Protein AF-A0A0L7M2I6-F1 (afdb_monomer)

Mean predicted aligned error: 17.14 Å

pLDDT: mean 70.73, std 23.36, range [27.0, 95.25]

Foldseek 3Di:
DDDDDDDDDDDDDDDDDDDDDDDDDDDDDDDDDDDDPDPPPPPPPDPDPPPPPPDPPVCVDDDDDLVRLLPDDPVVLLVVLVVCLPPPCLVVDDPVSVVSSLVSVLVCLLVDDLVSLLSNLSSCVVSVDDDPVSVVSNLVNCVVCLLRHDLVSLVSVVVSQVPDPDHPVVSNVSNVVSNVVNVVVVVPPDPPD

Structure (mmCIF, N/CA/C/O backbone):
data_AF-A0A0L7M2I6-F1
#
_entry.id   AF-A0A0L7M2I6-F1
#
loop_
_atom_site.group_PDB
_atom_site.id
_atom_site.type_symbol
_atom_site.label_atom_id
_atom_site.label_alt_id
_atom_site.label_comp_id
_atom_site.label_asym_id
_atom_site.label_entity_id
_atom_site.label_seq_id
_atom_site.pdbx_PDB_ins_code
_atom_site.Cartn_x
_atom_site.Cartn_y
_atom_site.Cartn_z
_atom_site.occupancy
_atom_site.B_iso_or_equiv
_atom_site.auth_seq_id
_atom_site.auth_comp_id
_atom_site.auth_asym_id
_atom_site.auth_atom_id
_atom_site.pdbx_PDB_model_num
ATOM 1 N N . MET A 1 1 ? 54.944 -18.720 -1.055 1.00 37.19 1 MET A N 1
ATOM 2 C CA . MET A 1 1 ? 53.663 -18.730 -0.315 1.00 37.19 1 MET A CA 1
ATOM 3 C C . MET A 1 1 ? 53.213 -17.277 -0.153 1.00 37.19 1 MET A C 1
ATOM 5 O O . MET A 1 1 ? 53.976 -16.492 0.382 1.00 37.19 1 MET A O 1
ATOM 9 N N . PHE A 1 2 ? 52.052 -16.937 -0.726 1.00 36.28 2 PHE A N 1
ATOM 10 C CA . PHE A 1 2 ? 51.283 -15.677 -0.657 1.00 36.28 2 PHE A CA 1
ATOM 11 C C . PHE A 1 2 ? 51.970 -14.315 -0.901 1.00 36.28 2 PHE A C 1
ATOM 13 O O . PHE A 1 2 ? 52.546 -13.715 -0.001 1.00 36.28 2 PHE A O 1
ATOM 20 N N . GLN A 1 3 ? 51.691 -13.722 -2.070 1.00 34.22 3 GLN A N 1
ATOM 21 C CA . GLN A 1 3 ? 51.505 -12.271 -2.188 1.00 34.22 3 GLN A CA 1
ATOM 22 C C . GLN A 1 3 ? 50.133 -11.959 -2.799 1.00 34.22 3 GLN A C 1
ATOM 24 O O . GLN A 1 3 ? 49.773 -12.442 -3.871 1.00 34.22 3 GLN A O 1
ATOM 29 N N . LYS A 1 4 ? 49.368 -11.154 -2.055 1.00 41.78 4 LYS A N 1
ATOM 30 C CA . LYS A 1 4 ? 48.093 -10.537 -2.428 1.00 41.78 4 LYS A CA 1
ATOM 31 C C . LYS A 1 4 ? 48.297 -9.590 -3.616 1.00 41.78 4 LYS A C 1
ATOM 33 O O . LYS A 1 4 ? 49.174 -8.733 -3.558 1.00 41.78 4 LYS A O 1
ATOM 38 N N . LYS A 1 5 ? 47.422 -9.649 -4.623 1.00 33.88 5 LYS A N 1
ATOM 39 C CA . LYS A 1 5 ? 47.155 -8.507 -5.509 1.00 33.88 5 LYS A CA 1
ATOM 40 C C . LYS A 1 5 ? 45.685 -8.131 -5.399 1.00 33.88 5 LYS A C 1
ATOM 42 O O . LYS A 1 5 ? 44.804 -8.945 -5.646 1.00 33.88 5 LYS A O 1
ATOM 47 N N . ALA A 1 6 ? 45.466 -6.898 -4.957 1.00 33.81 6 ALA A N 1
ATOM 48 C CA . ALA A 1 6 ? 44.171 -6.252 -4.905 1.00 33.81 6 ALA A CA 1
ATOM 49 C C . ALA A 1 6 ? 43.690 -5.956 -6.331 1.00 33.81 6 ALA A C 1
ATOM 51 O O . ALA A 1 6 ? 44.411 -5.351 -7.124 1.00 33.81 6 ALA A O 1
ATOM 52 N N . SER A 1 7 ? 42.469 -6.376 -6.642 1.00 31.98 7 SER A N 1
ATOM 53 C CA . SER A 1 7 ? 41.745 -5.957 -7.838 1.00 31.98 7 SER A CA 1
ATOM 54 C C . SER A 1 7 ? 41.068 -4.621 -7.543 1.00 31.98 7 SER A C 1
ATOM 56 O O 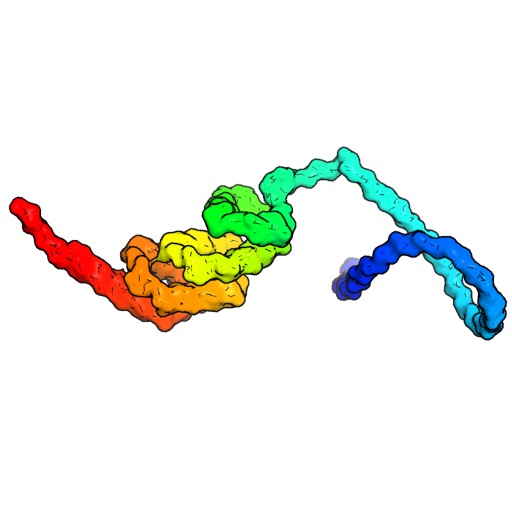. SER A 1 7 ? 40.126 -4.565 -6.758 1.00 31.98 7 SER A O 1
ATOM 58 N N . SER A 1 8 ? 41.554 -3.546 -8.161 1.00 31.16 8 SER A N 1
ATOM 59 C CA . SER A 1 8 ? 40.805 -2.294 -8.270 1.00 31.16 8 SER A CA 1
ATOM 60 C C . SER A 1 8 ? 39.987 -2.360 -9.556 1.00 31.16 8 SER A C 1
ATOM 62 O O . SER A 1 8 ? 40.548 -2.374 -10.650 1.00 31.16 8 SER A O 1
ATOM 64 N N . VAL A 1 9 ? 38.666 -2.471 -9.424 1.00 32.47 9 VAL A N 1
ATOM 65 C CA . VAL A 1 9 ? 37.724 -2.366 -10.542 1.00 32.47 9 VAL A CA 1
ATOM 66 C C . VAL A 1 9 ? 37.143 -0.957 -10.495 1.00 32.47 9 VAL A C 1
ATOM 68 O O . VAL A 1 9 ? 36.239 -0.676 -9.713 1.00 32.47 9 VAL A O 1
ATOM 71 N N . CYS A 1 10 ? 37.683 -0.060 -11.318 1.00 27.00 10 CYS A N 1
ATOM 72 C CA . CYS A 1 10 ? 37.083 1.246 -11.575 1.00 27.00 10 CYS A CA 1
ATOM 73 C C . CYS A 1 10 ? 36.078 1.108 -12.725 1.00 27.00 10 CYS A C 1
ATOM 75 O O . CYS A 1 10 ? 36.467 0.891 -13.871 1.00 27.00 10 CYS A O 1
ATOM 77 N N . PHE A 1 11 ? 34.787 1.249 -12.422 1.00 29.98 11 PHE A N 1
ATOM 78 C CA . PHE A 1 11 ? 33.741 1.449 -13.424 1.00 29.98 11 PHE A CA 1
ATOM 79 C C . PHE A 1 11 ? 33.793 2.904 -13.906 1.00 29.98 11 PHE A C 1
ATOM 81 O O . PHE A 1 11 ? 33.400 3.810 -13.174 1.00 29.98 11 PHE A O 1
ATOM 88 N N . PHE A 1 12 ? 34.267 3.137 -15.131 1.00 32.66 12 PHE A N 1
ATOM 89 C CA . PHE A 1 12 ? 34.021 4.400 -15.827 1.00 32.66 12 PHE A CA 1
ATOM 90 C C . PHE A 1 12 ? 32.707 4.281 -16.601 1.00 32.66 12 PHE A C 1
ATOM 92 O O . PHE A 1 12 ? 32.578 3.457 -17.506 1.00 32.66 12 PHE A O 1
ATOM 99 N N . GLY A 1 13 ? 31.721 5.086 -16.204 1.00 36.59 13 GLY A N 1
ATOM 100 C CA . GLY A 1 13 ? 30.449 5.216 -16.902 1.00 36.59 13 GLY A CA 1
ATOM 101 C C . GLY A 1 13 ? 30.649 5.890 -18.255 1.00 36.59 13 GLY A C 1
ATOM 102 O O . GLY A 1 13 ? 31.092 7.034 -18.322 1.00 36.59 13 GLY A O 1
ATOM 103 N N . ALA A 1 14 ? 30.307 5.182 -19.328 1.00 35.38 14 ALA A N 1
ATOM 104 C CA . ALA A 1 14 ? 30.180 5.765 -20.653 1.00 35.38 14 ALA A CA 1
ATOM 105 C C . ALA A 1 14 ? 28.713 6.155 -20.880 1.00 35.38 14 ALA A C 1
ATOM 107 O O . ALA A 1 14 ? 27.835 5.298 -20.984 1.00 35.38 14 ALA A O 1
ATOM 108 N N . LEU A 1 15 ? 28.460 7.464 -20.937 1.00 30.73 15 LEU A N 1
ATOM 109 C CA . LEU A 1 15 ? 27.254 8.037 -21.528 1.00 30.73 15 LEU A CA 1
ATOM 110 C C . LEU A 1 15 ? 27.241 7.677 -23.018 1.00 30.73 15 LEU A C 1
ATOM 112 O O . LEU A 1 15 ? 28.058 8.184 -23.784 1.00 30.73 15 LEU A O 1
ATOM 116 N N . ILE A 1 16 ? 26.317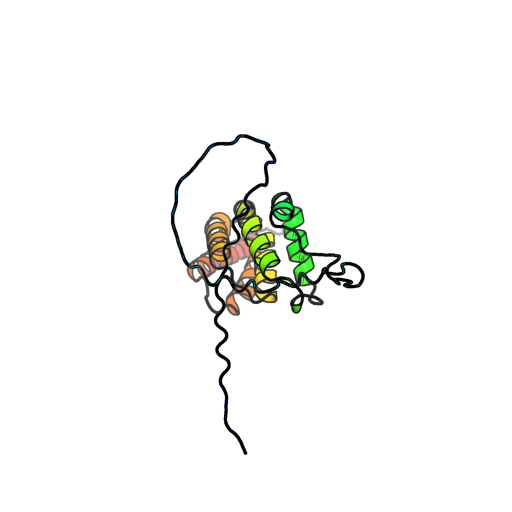 6.814 -23.434 1.00 36.69 16 ILE A N 1
ATOM 117 C CA . ILE A 1 16 ? 26.047 6.581 -24.854 1.00 36.69 16 ILE A CA 1
ATOM 118 C C . ILE A 1 16 ? 25.060 7.661 -25.305 1.00 36.69 16 ILE A C 1
ATOM 120 O O . ILE A 1 16 ? 23.868 7.595 -25.010 1.00 36.69 16 ILE A O 1
ATOM 124 N N . GLN A 1 17 ? 25.571 8.684 -25.991 1.00 29.23 17 GLN A N 1
ATOM 125 C CA . GLN A 1 17 ? 24.748 9.578 -26.799 1.00 29.23 17 GLN A CA 1
ATOM 126 C C . GLN A 1 17 ? 24.381 8.842 -28.092 1.00 29.23 17 GLN A C 1
ATOM 128 O O . GLN A 1 17 ? 25.258 8.440 -28.852 1.00 29.23 17 GLN A O 1
ATOM 133 N N . TYR A 1 18 ? 23.085 8.651 -28.333 1.00 31.47 18 TYR A N 1
ATOM 134 C CA . TYR A 1 18 ? 22.582 8.191 -29.623 1.00 31.47 18 TYR A CA 1
ATOM 135 C C . TYR A 1 18 ? 22.624 9.360 -30.610 1.00 31.47 18 TYR A C 1
ATOM 137 O O . TYR A 1 18 ? 21.852 10.309 -30.475 1.00 31.47 18 TYR A O 1
ATOM 145 N N . SER A 1 19 ? 23.507 9.297 -31.605 1.00 32.59 19 SER A N 1
ATOM 146 C CA . SER A 1 19 ? 23.412 10.126 -32.805 1.00 32.59 19 SER A CA 1
ATOM 147 C C . SER A 1 19 ? 22.689 9.341 -33.900 1.00 32.59 19 SER A C 1
ATOM 149 O O . SER A 1 19 ? 23.144 8.296 -34.363 1.00 32.59 19 SER A O 1
ATOM 151 N N . SER A 1 20 ? 21.518 9.843 -34.290 1.00 33.50 20 SER A N 1
ATOM 152 C CA . SER A 1 20 ? 20.730 9.345 -35.415 1.00 33.50 20 SER A CA 1
ATOM 153 C C . SER A 1 20 ? 21.513 9.506 -36.720 1.00 33.50 20 SER A C 1
ATOM 155 O O . SER A 1 20 ? 21.906 10.615 -37.081 1.00 33.50 20 SER A O 1
ATOM 157 N N . ILE A 1 21 ? 21.729 8.404 -37.437 1.00 33.16 21 ILE A N 1
ATOM 158 C CA . ILE A 1 21 ? 22.340 8.405 -38.768 1.00 33.16 21 ILE A CA 1
ATOM 159 C C . ILE A 1 21 ? 21.271 8.854 -39.768 1.00 33.16 21 ILE A C 1
ATOM 161 O O . ILE A 1 21 ? 20.414 8.064 -40.155 1.00 33.16 21 ILE A O 1
ATOM 165 N N . ASN A 1 22 ? 21.325 10.117 -40.189 1.00 33.91 22 ASN A N 1
ATOM 166 C CA . ASN A 1 22 ? 20.667 10.563 -41.413 1.00 33.91 22 ASN A CA 1
ATOM 167 C C . ASN A 1 22 ? 21.699 10.564 -42.543 1.00 33.91 22 ASN A C 1
ATOM 169 O O . ASN A 1 22 ? 22.640 11.354 -42.544 1.00 33.91 22 ASN A O 1
ATOM 173 N N . ASN A 1 23 ? 21.495 9.671 -43.511 1.00 39.03 23 ASN A N 1
ATOM 174 C CA . ASN A 1 23 ? 22.170 9.695 -44.802 1.00 39.03 23 ASN A CA 1
ATOM 175 C C . ASN A 1 23 ? 21.737 10.943 -45.588 1.00 39.03 23 ASN A C 1
ATOM 177 O O . ASN A 1 23 ? 20.564 11.068 -45.952 1.00 39.03 23 ASN A O 1
ATOM 181 N N . HIS A 1 24 ? 22.684 11.818 -45.928 1.00 34.12 24 HIS A N 1
ATOM 182 C CA . HIS A 1 24 ? 22.574 12.655 -47.121 1.00 34.12 24 HIS A CA 1
ATOM 183 C 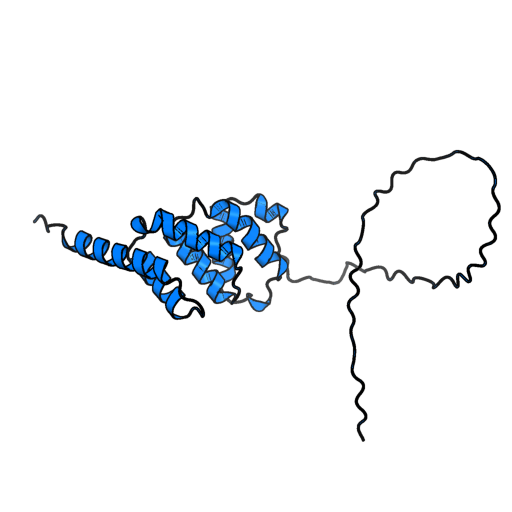C . HIS A 1 24 ? 23.949 12.916 -47.741 1.00 34.12 24 HIS A C 1
ATOM 185 O O . HIS A 1 24 ? 24.909 13.262 -47.058 1.00 34.12 24 HIS A O 1
ATOM 191 N N . ASN A 1 25 ? 24.015 12.675 -49.047 1.00 36.25 25 ASN A N 1
ATOM 192 C CA . ASN A 1 25 ? 25.200 12.730 -49.891 1.00 36.25 25 ASN A CA 1
ATOM 193 C C . ASN A 1 25 ? 25.637 14.168 -50.219 1.00 36.25 25 ASN A C 1
ATOM 195 O O . ASN A 1 25 ? 24.797 15.047 -50.374 1.00 36.25 25 ASN A O 1
ATOM 199 N N . ASN A 1 26 ? 26.942 14.288 -50.499 1.00 33.84 26 ASN A N 1
ATOM 200 C CA . ASN A 1 26 ? 27.632 15.262 -51.360 1.00 33.84 26 ASN A CA 1
ATOM 201 C C . ASN A 1 26 ? 27.584 16.761 -51.009 1.00 33.84 26 ASN A C 1
ATOM 203 O O . ASN A 1 26 ? 26.546 17.395 -51.111 1.00 33.84 26 ASN A O 1
ATOM 207 N N . TYR A 1 27 ? 28.764 17.359 -50.786 1.00 32.59 27 TYR A N 1
ATOM 208 C CA . TYR A 1 27 ? 29.447 18.222 -51.771 1.00 32.59 27 TYR A CA 1
ATOM 209 C C . TYR A 1 27 ? 30.880 18.568 -51.308 1.00 32.59 27 TYR A C 1
ATOM 211 O O . TYR A 1 27 ? 31.135 18.788 -50.127 1.00 32.59 27 TYR A O 1
ATOM 219 N N . ASN A 1 28 ? 31.809 18.605 -52.269 1.00 35.53 28 ASN A N 1
ATOM 220 C CA . ASN A 1 28 ? 33.205 19.040 -52.138 1.00 35.53 28 ASN A CA 1
ATOM 221 C C . ASN A 1 28 ? 33.331 20.503 -51.677 1.00 35.53 28 ASN A C 1
ATOM 223 O O . ASN A 1 28 ? 32.645 21.358 -52.232 1.00 35.53 28 ASN A O 1
ATOM 227 N N . ASN A 1 29 ? 34.313 20.811 -50.816 1.00 31.09 29 ASN A N 1
ATOM 228 C CA . ASN A 1 29 ? 35.350 21.803 -51.148 1.00 31.09 29 ASN A CA 1
ATOM 229 C C . ASN A 1 29 ? 36.481 21.907 -50.103 1.00 31.09 29 ASN A C 1
ATOM 231 O O . ASN A 1 29 ? 36.254 22.218 -48.941 1.00 31.09 29 ASN A O 1
ATOM 235 N N . ASN A 1 30 ? 37.695 21.684 -50.613 1.00 34.44 30 ASN A N 1
ATOM 236 C CA . ASN A 1 30 ? 38.981 22.343 -50.368 1.00 34.44 30 ASN A CA 1
ATOM 237 C C . ASN A 1 30 ? 39.462 22.743 -48.959 1.00 34.44 30 ASN A C 1
ATOM 239 O O . ASN A 1 30 ? 38.930 23.633 -48.309 1.00 34.44 30 ASN A O 1
ATOM 243 N N . ASN A 1 31 ? 40.655 22.200 -48.679 1.00 36.16 31 ASN A N 1
ATOM 244 C CA . ASN A 1 31 ? 41.825 22.800 -48.032 1.00 36.16 31 ASN A CA 1
ATOM 245 C C . ASN A 1 31 ? 41.646 23.454 -46.658 1.00 36.16 31 ASN A C 1
ATOM 247 O O . ASN A 1 31 ? 41.212 24.593 -46.544 1.00 36.16 31 ASN A O 1
ATOM 251 N N . ASN A 1 32 ? 42.244 22.823 -45.645 1.00 34.41 32 ASN A N 1
ATOM 252 C CA . ASN A 1 32 ? 43.403 23.438 -45.004 1.00 34.41 32 ASN A CA 1
ATOM 253 C C . ASN A 1 32 ? 44.245 22.412 -44.242 1.00 34.41 32 ASN A C 1
ATOM 255 O O . ASN A 1 32 ? 43.738 21.563 -43.513 1.00 34.41 32 ASN A O 1
ATOM 259 N N . ASN A 1 33 ? 45.555 22.540 -44.450 1.00 42.09 33 ASN A N 1
ATOM 260 C CA . ASN A 1 33 ? 46.623 21.912 -43.691 1.00 42.09 33 ASN A CA 1
ATOM 261 C C . ASN A 1 33 ? 46.358 21.984 -42.188 1.00 42.09 33 ASN A C 1
ATOM 263 O O . ASN A 1 33 ? 46.115 23.070 -41.676 1.00 42.09 33 ASN A O 1
ATOM 267 N N . ASN A 1 34 ? 46.530 20.859 -41.495 1.00 38.91 34 ASN A N 1
ATOM 268 C CA . ASN A 1 34 ? 47.133 20.831 -40.167 1.00 38.91 34 ASN A CA 1
ATOM 269 C C . ASN A 1 34 ? 47.749 19.449 -39.928 1.00 38.91 34 ASN A C 1
ATOM 271 O O . ASN A 1 34 ? 47.056 18.452 -39.729 1.00 38.91 34 ASN A O 1
ATOM 275 N N . ASN A 1 35 ? 49.082 19.423 -39.968 1.00 43.53 35 ASN A N 1
ATOM 276 C CA . ASN A 1 35 ? 49.915 18.325 -39.504 1.00 43.53 35 ASN A CA 1
ATOM 277 C C . ASN A 1 35 ? 49.667 18.101 -38.008 1.00 43.53 35 ASN A C 1
ATOM 279 O O . ASN A 1 35 ? 50.228 18.804 -37.169 1.00 43.53 35 ASN A O 1
ATOM 283 N N . TYR A 1 36 ? 48.875 17.086 -37.679 1.00 37.66 36 TYR A N 1
ATOM 284 C CA . TYR A 1 36 ? 48.915 16.445 -36.372 1.00 37.66 36 TYR A CA 1
ATOM 285 C C . TYR A 1 36 ? 49.405 15.014 -36.566 1.00 37.66 36 TYR A C 1
ATOM 287 O O . TYR A 1 36 ? 48.693 14.158 -37.087 1.00 37.66 36 TYR A O 1
ATOM 295 N N . ASN A 1 37 ? 50.651 14.779 -36.151 1.00 40.06 37 ASN A N 1
ATOM 296 C CA . ASN A 1 37 ? 51.232 13.451 -35.985 1.00 40.06 37 ASN A CA 1
ATOM 297 C C . ASN A 1 37 ? 50.428 12.687 -34.927 1.00 40.06 37 ASN A C 1
ATOM 299 O O . ASN A 1 37 ? 50.763 12.695 -33.743 1.00 40.06 37 ASN A O 1
ATOM 303 N N . ASN A 1 38 ? 49.365 12.020 -35.361 1.00 39.94 38 ASN A N 1
ATOM 304 C CA . ASN A 1 38 ? 48.627 11.090 -34.531 1.00 39.94 38 ASN A CA 1
ATOM 305 C C . ASN A 1 38 ? 49.166 9.690 -34.805 1.00 39.94 38 ASN A C 1
ATOM 307 O O . ASN A 1 38 ? 48.960 9.113 -35.866 1.00 39.94 38 ASN A O 1
ATOM 311 N N . ASN A 1 39 ? 49.868 9.144 -33.814 1.00 45.50 39 ASN A N 1
ATOM 312 C CA . ASN A 1 39 ? 50.235 7.735 -33.743 1.00 45.50 39 ASN A CA 1
ATOM 313 C C . ASN A 1 39 ? 48.952 6.907 -33.506 1.00 45.50 39 ASN A C 1
ATOM 315 O O . ASN A 1 39 ? 48.719 6.373 -32.419 1.00 45.50 39 ASN A O 1
ATOM 319 N N . THR A 1 40 ? 48.069 6.832 -34.501 1.00 46.94 40 THR A N 1
ATOM 320 C CA . THR A 1 40 ? 46.898 5.951 -34.496 1.00 46.94 40 THR A CA 1
ATOM 321 C C . THR A 1 40 ? 47.359 4.547 -34.847 1.00 46.94 40 THR A C 1
ATOM 323 O O . THR A 1 40 ? 47.260 4.085 -35.979 1.00 46.94 40 THR A O 1
ATOM 326 N N . ARG A 1 41 ? 47.895 3.835 -33.851 1.00 47.22 41 ARG A N 1
ATOM 327 C CA . ARG A 1 41 ? 47.858 2.371 -33.892 1.00 47.22 41 ARG A CA 1
ATOM 328 C C . ARG A 1 41 ? 46.391 1.979 -33.783 1.00 47.22 41 ARG A C 1
ATOM 330 O O . ARG A 1 41 ? 45.859 1.922 -32.673 1.00 47.22 41 ARG A O 1
ATOM 337 N N . ASP A 1 42 ? 45.754 1.761 -34.928 1.00 52.41 42 ASP A N 1
ATOM 338 C CA . ASP A 1 42 ? 44.398 1.236 -35.021 1.00 52.41 42 ASP A CA 1
ATOM 339 C C . ASP A 1 42 ? 44.327 -0.068 -34.226 1.00 52.41 42 ASP A C 1
ATOM 341 O O . ASP A 1 42 ? 44.831 -1.120 -34.631 1.00 52.41 42 ASP A O 1
ATOM 345 N N . ARG A 1 43 ? 43.738 -0.006 -33.029 1.00 58.41 43 ARG A N 1
ATOM 346 C CA . ARG A 1 43 ? 43.404 -1.219 -32.290 1.00 58.41 43 ARG A CA 1
ATOM 347 C C . ARG A 1 43 ? 42.276 -1.867 -33.071 1.00 58.41 43 ARG A C 1
ATOM 349 O O . ARG A 1 43 ? 41.166 -1.347 -33.086 1.00 58.41 43 ARG A O 1
ATOM 356 N N . LYS A 1 44 ? 42.570 -2.987 -33.728 1.00 56.38 44 LYS A N 1
ATOM 357 C CA . LYS A 1 44 ? 41.582 -3.808 -34.428 1.00 56.38 44 LYS A CA 1
ATOM 358 C C . LYS A 1 44 ? 40.474 -4.190 -33.441 1.00 56.38 44 LYS A C 1
ATOM 360 O O . LYS A 1 44 ? 40.666 -5.068 -32.602 1.00 56.38 44 LYS A O 1
ATOM 365 N N . ILE A 1 45 ? 39.336 -3.502 -33.511 1.00 58.44 45 ILE A N 1
ATOM 366 C CA . ILE A 1 45 ? 38.142 -3.861 -32.748 1.00 58.44 45 ILE A CA 1
ATOM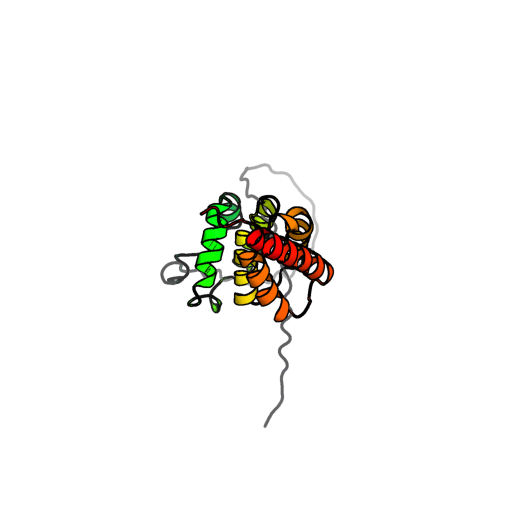 367 C C . ILE A 1 45 ? 37.581 -5.118 -33.409 1.00 58.44 45 ILE A C 1
ATOM 369 O O . ILE A 1 45 ? 37.050 -5.071 -34.516 1.00 58.44 45 ILE A O 1
ATOM 373 N N . ILE A 1 46 ? 37.744 -6.261 -32.749 1.00 53.53 46 ILE A N 1
ATOM 374 C CA . ILE A 1 46 ? 37.068 -7.493 -33.144 1.00 53.53 46 ILE A CA 1
ATOM 375 C C . ILE A 1 46 ? 35.644 -7.385 -32.603 1.00 53.53 46 ILE A C 1
ATOM 377 O O . ILE A 1 46 ? 35.410 -7.555 -31.407 1.00 53.53 46 ILE A O 1
ATOM 381 N N . VAL A 1 47 ? 34.698 -7.056 -33.480 1.00 53.69 47 VAL A N 1
ATOM 382 C CA . VAL A 1 47 ? 33.269 -7.160 -33.178 1.00 53.69 47 VAL A CA 1
ATOM 383 C C . VAL A 1 47 ? 32.947 -8.648 -33.127 1.00 53.69 47 VAL A C 1
ATOM 385 O O . VAL A 1 47 ? 32.925 -9.315 -34.157 1.00 53.69 47 VAL A O 1
ATOM 388 N N . ILE A 1 48 ? 32.763 -9.186 -31.922 1.00 57.62 48 ILE A N 1
ATOM 389 C CA . ILE A 1 48 ? 32.259 -10.547 -31.741 1.00 57.62 48 ILE A CA 1
ATOM 390 C C . ILE A 1 48 ? 30.754 -10.482 -32.028 1.00 57.62 48 ILE A C 1
ATOM 392 O O . ILE A 1 48 ? 30.043 -9.824 -31.264 1.00 57.62 48 ILE A O 1
ATOM 396 N N . PRO A 1 49 ? 30.250 -11.096 -33.115 1.00 47.66 49 PRO A N 1
ATOM 397 C CA . PRO A 1 49 ? 28.820 -11.122 -33.375 1.00 47.66 49 PRO A CA 1
ATOM 398 C C . PRO A 1 49 ? 28.137 -11.873 -32.231 1.00 47.66 49 PRO A C 1
ATOM 400 O O . PRO A 1 49 ? 28.455 -13.030 -31.951 1.00 47.66 49 PRO A O 1
ATOM 403 N N . PHE A 1 50 ? 27.228 -11.190 -31.539 1.00 48.25 50 PHE A N 1
ATOM 404 C CA . PHE A 1 50 ? 26.413 -11.805 -30.504 1.00 48.25 50 PHE A CA 1
ATOM 405 C C . PHE A 1 50 ? 25.471 -12.792 -31.201 1.00 48.25 50 PHE A C 1
ATOM 407 O O . PHE A 1 50 ? 24.636 -12.407 -32.015 1.00 48.25 50 PHE A O 1
ATOM 414 N N . ASN A 1 51 ? 25.693 -14.086 -30.981 1.00 51.72 51 ASN A N 1
ATOM 415 C CA . ASN A 1 51 ? 24.932 -15.133 -31.644 1.00 51.72 51 ASN A CA 1
ATOM 416 C C . ASN A 1 51 ? 23.645 -15.355 -30.836 1.00 51.72 51 ASN A C 1
ATOM 418 O O . ASN A 1 51 ? 23.641 -16.096 -29.855 1.00 51.72 51 ASN A O 1
ATOM 422 N N . ASP A 1 52 ? 22.557 -14.692 -31.233 1.00 55.03 52 ASP A N 1
ATOM 423 C CA . ASP A 1 52 ? 21.262 -14.667 -30.522 1.00 55.03 52 ASP A CA 1
ATOM 424 C C . ASP A 1 52 ? 20.547 -16.032 -30.416 1.00 55.03 52 ASP A C 1
ATOM 426 O O . ASP A 1 52 ? 19.425 -16.121 -29.916 1.00 55.03 52 ASP A O 1
ATOM 430 N N . LYS A 1 53 ? 21.153 -17.118 -30.906 1.00 55.41 53 LYS A N 1
ATOM 431 C CA . LYS A 1 53 ? 20.449 -18.385 -31.136 1.00 55.41 53 LYS A CA 1
ATOM 432 C C . LYS A 1 53 ? 20.390 -19.337 -29.941 1.00 55.41 53 LYS A C 1
ATOM 434 O O . LYS A 1 53 ? 19.514 -20.191 -29.953 1.00 55.41 53 LYS A O 1
ATOM 439 N N . ASP A 1 54 ? 21.198 -19.154 -28.893 1.00 47.09 54 ASP A N 1
ATOM 440 C CA . ASP A 1 54 ? 21.289 -20.149 -27.805 1.00 47.09 54 ASP A CA 1
ATOM 441 C C . ASP A 1 54 ? 21.244 -19.589 -26.374 1.00 47.09 54 ASP A C 1
ATOM 443 O O . ASP A 1 54 ? 21.636 -20.263 -25.422 1.00 47.09 54 ASP A O 1
ATOM 447 N N . VAL A 1 55 ? 20.687 -18.392 -26.167 1.00 46.78 55 VAL A N 1
ATOM 448 C CA . VAL A 1 55 ? 20.339 -17.938 -24.810 1.00 46.78 55 VAL A CA 1
ATOM 449 C C . VAL A 1 55 ? 18.828 -18.023 -24.627 1.00 46.78 55 VAL A C 1
ATOM 451 O O . VAL A 1 55 ? 18.087 -17.073 -24.878 1.00 46.78 55 VAL A O 1
ATOM 454 N N . LYS A 1 56 ? 18.340 -19.172 -24.143 1.00 43.72 56 LYS A N 1
ATOM 455 C CA . LYS A 1 56 ? 17.013 -19.247 -23.512 1.00 43.72 56 LYS A CA 1
ATOM 456 C C . LYS A 1 56 ? 17.063 -18.423 -22.222 1.00 43.72 56 LYS A C 1
ATOM 458 O O . LYS A 1 56 ? 17.277 -18.957 -21.140 1.00 43.72 56 LYS A O 1
ATOM 463 N N . LEU A 1 57 ? 16.873 -17.111 -22.334 1.00 41.44 57 LEU A N 1
ATOM 464 C CA . LEU A 1 57 ? 16.589 -16.263 -21.183 1.00 41.44 57 LEU A CA 1
ATOM 465 C C . LEU A 1 57 ? 15.280 -16.775 -20.559 1.00 41.44 57 LEU A C 1
ATOM 467 O O . LEU A 1 57 ? 14.203 -16.613 -21.133 1.00 41.44 57 LEU A O 1
ATOM 471 N N . GLU A 1 58 ? 15.357 -17.395 -19.380 1.00 40.66 58 GLU A N 1
ATOM 472 C CA . GLU A 1 58 ? 14.210 -17.875 -18.583 1.00 40.66 58 GLU A CA 1
ATOM 473 C C . GLU A 1 58 ? 13.301 -16.737 -18.061 1.00 40.66 58 GLU A C 1
ATOM 475 O O . GLU A 1 58 ? 12.482 -16.930 -17.170 1.00 40.66 58 GLU A O 1
ATOM 480 N N . TYR A 1 59 ? 13.385 -15.541 -18.645 1.00 43.50 59 TYR A N 1
ATOM 481 C CA . TYR A 1 59 ? 12.605 -14.359 -18.282 1.00 43.50 59 TYR A CA 1
ATOM 482 C C . TYR A 1 59 ? 11.370 -14.148 -19.166 1.00 43.50 59 TYR A C 1
ATOM 484 O O . TYR A 1 59 ? 10.827 -13.048 -19.222 1.00 43.50 59 TYR A O 1
ATOM 492 N N . LYS A 1 60 ? 10.864 -15.193 -19.835 1.00 43.75 60 LYS A N 1
ATOM 493 C CA . LYS A 1 60 ? 9.703 -15.094 -20.745 1.00 43.75 60 LYS A CA 1
ATOM 494 C C . LYS A 1 60 ? 8.398 -14.607 -20.099 1.00 43.75 60 LYS A C 1
ATOM 496 O O . LYS A 1 60 ? 7.424 -14.429 -20.824 1.00 43.75 60 LYS A O 1
ATOM 501 N N . LYS A 1 61 ? 8.331 -14.415 -18.775 1.00 52.84 61 LYS A N 1
ATOM 502 C CA . LYS A 1 61 ? 7.090 -13.984 -18.116 1.00 52.84 61 LYS A CA 1
ATOM 503 C C . LYS A 1 61 ? 7.116 -12.630 -17.414 1.00 52.84 61 LYS A C 1
ATOM 505 O O . LYS A 1 61 ? 6.026 -12.082 -17.308 1.00 52.84 61 LYS A O 1
ATOM 510 N N . ILE A 1 62 ? 8.254 -12.048 -17.007 1.00 57.59 62 ILE A N 1
ATOM 511 C CA . ILE A 1 62 ? 8.322 -10.641 -16.535 1.00 57.59 62 ILE A CA 1
ATOM 512 C C . ILE A 1 62 ? 9.754 -10.094 -16.734 1.00 57.59 62 ILE A C 1
ATOM 514 O O . ILE A 1 62 ? 10.684 -10.603 -16.105 1.00 57.59 62 ILE A O 1
ATOM 518 N N . PRO A 1 63 ? 9.935 -9.079 -17.603 1.00 56.75 63 PRO A N 1
ATOM 519 C CA . PRO A 1 63 ? 10.228 -7.724 -17.125 1.00 56.75 63 PRO A CA 1
ATOM 520 C C . PRO A 1 63 ? 9.496 -6.686 -17.985 1.00 56.75 63 PRO A C 1
ATOM 522 O O . PRO A 1 63 ? 9.848 -6.453 -19.133 1.00 56.75 63 PRO A O 1
ATOM 525 N N . PHE A 1 64 ? 8.437 -6.080 -17.447 1.00 59.88 64 PHE A N 1
ATOM 526 C CA . PHE A 1 64 ? 7.775 -4.984 -18.149 1.00 59.88 64 PHE A CA 1
ATOM 527 C C . PHE A 1 64 ? 8.743 -3.805 -18.278 1.00 59.88 64 PHE A C 1
ATOM 529 O O . PHE A 1 64 ? 9.306 -3.364 -17.269 1.00 59.88 64 PHE A O 1
ATOM 536 N N . ASP A 1 65 ? 8.880 -3.266 -19.486 1.00 63.97 65 ASP A N 1
ATOM 537 C CA . ASP A 1 65 ? 9.538 -1.980 -19.674 1.00 63.97 65 ASP A CA 1
ATOM 538 C C . ASP A 1 65 ? 8.752 -0.883 -18.953 1.00 63.97 65 ASP A C 1
ATOM 540 O O . ASP A 1 65 ? 7.539 -0.989 -18.734 1.00 63.97 65 ASP A O 1
ATOM 544 N N . LYS A 1 66 ? 9.432 0.212 -18.596 1.00 73.25 66 LYS A N 1
ATOM 545 C CA . LYS A 1 66 ? 8.798 1.367 -17.941 1.00 73.25 66 LYS A CA 1
ATOM 546 C C . LYS A 1 66 ? 7.543 1.818 -18.695 1.00 73.25 66 LYS A C 1
ATOM 548 O O . LYS A 1 66 ? 6.522 2.076 -18.073 1.00 73.25 66 LYS A O 1
ATOM 553 N N . ASN A 1 67 ? 7.603 1.842 -20.025 1.00 75.38 67 ASN A N 1
ATOM 554 C CA . ASN A 1 67 ? 6.492 2.240 -20.890 1.00 75.38 67 ASN A CA 1
ATOM 555 C C . ASN A 1 67 ? 5.303 1.269 -20.827 1.00 75.38 67 ASN A C 1
ATOM 557 O O . ASN A 1 67 ? 4.155 1.698 -20.931 1.00 75.38 67 ASN A O 1
ATOM 561 N N . ASP A 1 68 ? 5.562 -0.023 -20.630 1.00 78.25 68 ASP A N 1
ATOM 562 C CA . ASP A 1 68 ? 4.515 -1.035 -20.505 1.00 78.25 68 ASP A CA 1
ATOM 563 C C . ASP A 1 68 ? 3.880 -1.024 -19.116 1.00 78.25 68 ASP A C 1
ATOM 565 O O . ASP A 1 68 ? 2.678 -1.255 -18.991 1.00 78.25 68 ASP A O 1
ATOM 569 N N . LEU A 1 69 ? 4.656 -0.728 -18.067 1.00 81.69 69 LEU A N 1
ATOM 570 C CA . LEU A 1 69 ? 4.117 -0.482 -16.725 1.00 81.69 69 LEU A CA 1
ATOM 571 C C . LEU A 1 69 ? 3.285 0.795 -16.676 1.00 81.69 69 LEU A C 1
ATOM 573 O O . LEU A 1 69 ? 2.265 0.825 -15.993 1.00 81.69 69 LEU A O 1
ATOM 577 N N . ASP A 1 70 ? 3.697 1.828 -17.404 1.00 81.75 70 ASP A N 1
ATOM 578 C C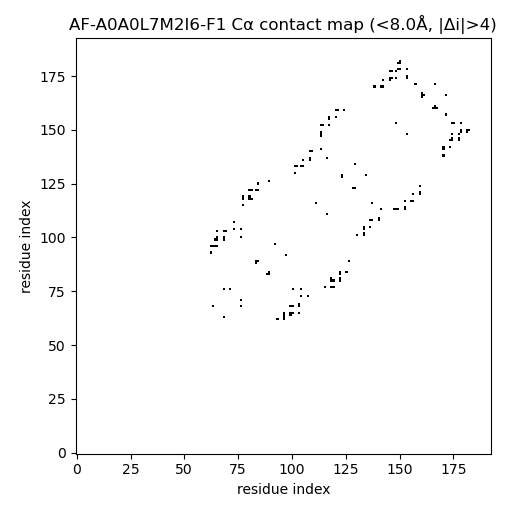A . ASP A 1 70 ? 3.040 3.130 -17.359 1.00 81.75 70 ASP A CA 1
ATOM 579 C C . ASP A 1 70 ? 1.656 3.139 -18.015 1.00 81.75 70 ASP A C 1
ATOM 581 O O . ASP A 1 70 ? 0.775 3.895 -17.613 1.00 81.75 70 ASP A O 1
ATOM 585 N N . LYS A 1 71 ? 1.450 2.258 -19.000 1.00 85.12 71 LYS A N 1
ATOM 586 C CA . LYS A 1 71 ? 0.155 2.048 -19.663 1.00 85.12 71 LYS A CA 1
ATOM 587 C C . LYS A 1 71 ? -0.821 1.215 -18.831 1.00 85.12 71 LYS A C 1
ATOM 589 O O . LYS A 1 71 ? -2.004 1.162 -19.162 1.00 85.12 71 LYS A O 1
ATOM 594 N N . LYS A 1 72 ? -0.348 0.533 -17.783 1.00 84.19 72 LYS A N 1
ATOM 595 C CA . LYS A 1 72 ? -1.190 -0.348 -16.968 1.00 84.19 72 LYS A CA 1
ATOM 596 C C . LYS A 1 72 ? -2.087 0.444 -16.037 1.00 84.19 72 LYS A C 1
ATOM 598 O O . LYS A 1 72 ? -1.688 1.407 -15.393 1.00 84.19 72 LYS A O 1
ATOM 603 N N . SER A 1 73 ? -3.306 -0.047 -15.894 1.00 88.06 73 SER A N 1
ATOM 604 C CA . SER A 1 73 ? -4.267 0.454 -14.925 1.00 88.06 73 SER A CA 1
ATOM 605 C C . SER A 1 73 ? -3.848 0.138 -13.481 1.00 88.06 73 SER A C 1
ATOM 607 O O . SER A 1 73 ? -3.103 -0.808 -13.203 1.00 88.06 73 SER A O 1
ATOM 609 N N . LYS A 1 74 ? -4.433 0.866 -12.518 1.00 90.88 74 LYS A N 1
ATOM 610 C CA . LYS A 1 74 ? -4.263 0.604 -11.075 1.00 90.88 74 LYS A CA 1
ATOM 611 C C . LYS A 1 74 ? -4.480 -0.873 -10.714 1.00 90.88 74 LYS A C 1
ATOM 613 O O . LYS A 1 74 ? -3.701 -1.452 -9.958 1.00 90.88 74 LYS A O 1
ATOM 618 N N . LYS A 1 75 ? -5.534 -1.494 -11.260 1.00 89.00 75 LYS A N 1
ATOM 619 C CA . LYS A 1 75 ? -5.890 -2.897 -10.981 1.00 89.00 75 LYS A CA 1
ATOM 620 C C . LYS A 1 75 ? -4.792 -3.858 -11.442 1.00 89.00 75 LYS A C 1
ATOM 622 O O . LYS A 1 75 ? -4.455 -4.797 -10.724 1.00 89.00 75 LYS A O 1
ATOM 627 N N . GLU A 1 76 ? -4.204 -3.609 -12.606 1.00 88.44 76 GLU A N 1
ATOM 628 C CA . GLU A 1 76 ? -3.123 -4.433 -13.149 1.00 88.44 76 GLU A CA 1
ATOM 629 C C . GLU A 1 76 ? -1.831 -4.292 -12.343 1.00 88.44 76 GLU A C 1
ATOM 631 O O . GLU A 1 76 ? -1.204 -5.304 -12.028 1.00 88.44 76 GLU A O 1
ATOM 636 N N . LEU A 1 77 ? -1.470 -3.074 -11.926 1.00 88.62 77 LEU A N 1
ATOM 637 C CA . LEU A 1 77 ? -0.319 -2.864 -11.040 1.00 88.62 77 LEU A CA 1
ATOM 638 C C . LEU A 1 77 ? -0.489 -3.615 -9.713 1.00 88.62 77 LEU A C 1
ATOM 640 O O . LEU A 1 77 ? 0.429 -4.291 -9.245 1.00 88.62 77 LEU A O 1
ATOM 644 N N . LEU A 1 78 ? -1.683 -3.585 -9.121 1.00 89.44 78 LEU A N 1
ATOM 645 C CA . LEU A 1 78 ? -1.968 -4.341 -7.898 1.00 89.44 78 LEU A CA 1
ATOM 646 C C . LEU A 1 78 ? -1.915 -5.861 -8.111 1.00 89.44 78 LEU A C 1
ATOM 648 O O . LEU A 1 78 ? -1.473 -6.593 -7.217 1.00 89.44 78 LEU A O 1
ATOM 652 N N . ASN A 1 79 ? -2.300 -6.346 -9.294 1.00 88.44 79 ASN A N 1
ATOM 653 C CA . ASN A 1 79 ? -2.136 -7.751 -9.665 1.00 88.44 79 ASN A CA 1
ATOM 654 C C . ASN A 1 79 ? -0.657 -8.146 -9.759 1.00 88.44 79 ASN A C 1
ATOM 656 O O . ASN A 1 79 ? -0.294 -9.222 -9.271 1.00 88.44 79 ASN A O 1
ATOM 660 N N . ILE A 1 80 ? 0.198 -7.263 -10.284 1.00 87.44 80 ILE A N 1
ATOM 661 C CA . ILE A 1 80 ? 1.657 -7.443 -10.289 1.00 87.44 80 ILE A CA 1
ATOM 662 C C . ILE A 1 80 ? 2.180 -7.535 -8.848 1.00 87.44 80 ILE A C 1
ATOM 664 O O . ILE A 1 80 ? 2.849 -8.509 -8.501 1.00 87.44 80 ILE A O 1
ATOM 668 N N . TYR A 1 81 ? 1.780 -6.620 -7.957 1.00 88.38 81 TYR A N 1
ATOM 669 C CA . TYR A 1 81 ? 2.112 -6.705 -6.524 1.00 88.38 81 TYR A CA 1
ATOM 670 C C . TYR A 1 81 ? 1.638 -8.016 -5.870 1.00 88.38 81 TYR A C 1
ATOM 672 O O . TYR A 1 81 ? 2.270 -8.542 -4.951 1.00 88.38 81 TYR A O 1
ATOM 680 N N . LYS A 1 82 ? 0.496 -8.568 -6.295 1.00 88.06 82 LYS A N 1
ATOM 681 C CA . LYS A 1 82 ? 0.013 -9.882 -5.835 1.00 88.06 82 LYS A CA 1
ATOM 682 C C . LYS A 1 82 ? 0.872 -11.031 -6.371 1.00 88.06 82 LYS A C 1
ATOM 684 O O . LYS A 1 82 ? 1.116 -11.971 -5.620 1.00 88.06 82 LYS A O 1
ATOM 689 N N . HIS A 1 83 ? 1.342 -10.952 -7.615 1.00 83.81 83 HIS A N 1
ATOM 690 C CA . HIS A 1 83 ? 2.201 -11.973 -8.225 1.00 83.81 83 HIS A CA 1
ATOM 691 C C . HIS A 1 83 ? 3.591 -12.003 -7.585 1.00 83.81 83 HIS A C 1
ATOM 693 O O . HIS A 1 83 ? 4.026 -13.069 -7.156 1.00 83.81 83 HIS A O 1
ATOM 699 N N . ILE A 1 84 ? 4.221 -10.839 -7.384 1.00 83.81 84 ILE A N 1
ATOM 700 C CA . ILE A 1 84 ? 5.539 -10.714 -6.727 1.00 83.81 84 ILE A CA 1
ATOM 701 C C . ILE A 1 84 ? 5.547 -11.371 -5.333 1.00 83.81 84 ILE A C 1
ATOM 703 O O . ILE A 1 84 ? 6.552 -11.920 -4.889 1.00 83.81 84 ILE A O 1
ATOM 707 N N . ARG A 1 85 ? 4.408 -11.372 -4.629 1.00 78.75 85 ARG A N 1
ATOM 708 C CA . ARG A 1 85 ? 4.290 -11.973 -3.292 1.00 78.75 85 ARG A CA 1
ATOM 709 C C . ARG A 1 85 ? 4.313 -13.503 -3.253 1.00 78.75 85 ARG A C 1
ATOM 711 O O . ARG A 1 85 ? 4.482 -14.029 -2.156 1.00 78.75 85 ARG A O 1
ATOM 718 N N . LYS A 1 86 ? 4.162 -14.221 -4.373 1.00 79.00 86 LYS A N 1
ATOM 719 C CA . LYS A 1 86 ? 4.067 -15.700 -4.402 1.00 79.00 86 LYS A CA 1
ATOM 720 C C . LYS A 1 86 ? 5.399 -16.455 -4.188 1.00 79.00 86 LYS A C 1
ATOM 722 O O . LYS A 1 86 ? 5.436 -17.669 -4.300 1.00 79.00 86 LYS A O 1
ATOM 727 N N . LYS A 1 87 ? 6.451 -15.759 -3.747 1.00 60.31 87 LYS A N 1
ATOM 728 C CA . LYS A 1 87 ? 7.687 -16.267 -3.112 1.00 60.31 87 LYS A CA 1
ATOM 729 C C . LYS A 1 87 ? 8.693 -17.072 -3.941 1.00 60.31 87 LYS A C 1
ATOM 731 O O . LYS A 1 87 ? 9.869 -16.976 -3.612 1.00 60.31 87 LYS A O 1
ATOM 736 N N . GLU A 1 88 ? 8.312 -17.784 -4.992 1.00 62.22 88 GLU A N 1
ATOM 737 C CA . GLU A 1 88 ? 9.250 -18.712 -5.659 1.00 62.22 88 GLU A CA 1
ATOM 738 C C . GLU A 1 88 ? 10.340 -18.022 -6.509 1.00 62.22 88 GLU A C 1
ATOM 740 O O . GLU A 1 88 ? 11.402 -18.592 -6.735 1.00 62.22 88 GLU A O 1
ATOM 745 N N . GLU A 1 89 ? 10.146 -16.757 -6.901 1.00 61.22 89 GLU A N 1
ATOM 746 C CA . GLU A 1 89 ? 11.036 -16.063 -7.853 1.00 61.22 89 GLU A CA 1
ATOM 747 C C . GLU A 1 89 ? 11.548 -14.695 -7.368 1.00 61.22 89 GLU A C 1
ATOM 749 O O . GLU A 1 89 ? 12.104 -13.920 -8.141 1.00 61.22 89 GLU A O 1
ATOM 754 N N . LEU A 1 90 ? 11.402 -14.374 -6.077 1.00 66.75 90 LEU A N 1
ATOM 755 C CA . LEU A 1 90 ? 11.763 -13.048 -5.542 1.00 66.75 90 LEU A CA 1
ATOM 756 C C . LEU A 1 90 ? 13.226 -12.661 -5.785 1.00 66.75 90 LEU A C 1
ATOM 758 O O . LEU A 1 90 ? 13.505 -11.510 -6.101 1.00 66.75 90 LEU A O 1
ATOM 762 N N . ASN A 1 91 ? 14.145 -13.622 -5.670 1.00 64.75 91 ASN A N 1
ATOM 763 C CA . ASN A 1 91 ? 15.576 -13.392 -5.889 1.00 64.75 91 ASN A CA 1
ATOM 764 C C . ASN A 1 91 ? 15.942 -13.275 -7.379 1.00 64.75 91 ASN A C 1
ATOM 766 O O . ASN A 1 91 ? 17.072 -12.917 -7.692 1.00 64.75 91 ASN A O 1
ATOM 770 N N . LYS A 1 92 ? 15.011 -13.593 -8.289 1.00 70.00 92 LYS A N 1
ATOM 771 C CA . LYS A 1 92 ? 15.213 -13.531 -9.742 1.00 70.00 92 LYS A CA 1
ATOM 772 C C . LYS A 1 92 ? 14.703 -12.224 -10.355 1.00 70.00 92 LYS A C 1
ATOM 774 O O . LYS A 1 92 ? 14.951 -11.987 -11.532 1.00 70.00 92 LYS A O 1
ATOM 779 N N . LEU A 1 93 ? 13.984 -11.391 -9.596 1.00 75.94 93 LEU A N 1
ATOM 780 C CA . LEU A 1 93 ? 13.397 -10.161 -10.126 1.00 75.94 93 LEU A CA 1
ATOM 781 C C . LEU A 1 93 ? 14.483 -9.114 -10.420 1.00 75.94 93 LEU A C 1
ATOM 783 O O . LEU A 1 93 ? 15.221 -8.744 -9.502 1.00 75.94 93 LEU A O 1
ATOM 787 N N . PRO A 1 94 ? 14.556 -8.593 -11.661 1.00 81.88 94 PRO A N 1
ATOM 788 C CA . PRO A 1 94 ? 15.470 -7.515 -12.002 1.00 81.88 94 PRO A CA 1
ATOM 789 C C . PRO A 1 94 ? 15.226 -6.290 -11.133 1.00 81.88 94 PRO A C 1
ATOM 791 O O . PRO A 1 94 ? 14.085 -5.929 -10.824 1.00 81.88 94 PRO A O 1
ATOM 794 N N . GLN A 1 95 ? 16.308 -5.623 -10.753 1.00 82.38 95 GLN A N 1
ATOM 795 C CA . GLN A 1 95 ? 16.196 -4.501 -9.842 1.00 82.38 95 GLN A CA 1
ATOM 796 C C . GLN A 1 95 ? 15.505 -3.294 -10.480 1.00 82.38 95 GLN A C 1
ATOM 798 O O . GLN A 1 95 ? 14.646 -2.670 -9.851 1.00 82.38 95 GLN A O 1
ATOM 803 N N . ASP A 1 96 ? 15.821 -3.049 -11.748 1.00 83.62 96 ASP A N 1
ATOM 804 C CA . ASP A 1 96 ? 15.255 -1.970 -12.555 1.00 83.62 96 ASP A CA 1
ATOM 805 C C . ASP A 1 96 ? 13.739 -2.122 -12.714 1.00 83.62 96 ASP A C 1
ATOM 807 O O . ASP A 1 96 ? 12.999 -1.141 -12.703 1.00 83.62 96 ASP A O 1
ATOM 811 N N . PHE A 1 97 ? 13.247 -3.363 -12.770 1.00 86.19 97 PHE A N 1
ATOM 812 C CA . PHE A 1 97 ? 11.815 -3.641 -12.815 1.00 86.19 97 PHE A CA 1
ATOM 813 C C . PHE A 1 97 ? 11.097 -3.162 -11.546 1.00 86.19 97 PHE A C 1
ATOM 815 O O . PHE A 1 97 ? 10.029 -2.554 -11.631 1.00 86.19 97 PHE A O 1
ATOM 822 N N . LEU A 1 98 ? 11.672 -3.408 -10.365 1.00 87.06 98 LEU A N 1
ATOM 823 C CA . LEU A 1 98 ? 11.080 -2.958 -9.102 1.00 87.06 98 LEU A CA 1
ATOM 824 C C . LEU A 1 98 ? 11.087 -1.435 -8.989 1.00 87.06 98 LEU A C 1
ATOM 826 O O . LEU A 1 98 ? 10.102 -0.857 -8.529 1.00 87.06 98 LEU A O 1
ATOM 830 N N . ASP A 1 99 ? 12.169 -0.793 -9.421 1.00 87.94 99 ASP A N 1
ATOM 831 C CA . ASP A 1 99 ? 12.280 0.662 -9.369 1.00 87.94 99 ASP A CA 1
ATOM 832 C C . ASP A 1 99 ? 11.279 1.313 -10.348 1.00 87.94 99 ASP A C 1
ATOM 834 O O . ASP A 1 99 ? 10.525 2.201 -9.944 1.00 87.94 99 ASP A O 1
ATOM 838 N N . ASN A 1 100 ? 11.125 0.771 -11.563 1.00 88.62 100 ASN A N 1
ATOM 839 C CA . ASN A 1 100 ? 10.074 1.181 -12.504 1.00 88.62 100 ASN A CA 1
ATOM 840 C C . ASN A 1 100 ? 8.657 0.946 -11.953 1.00 88.62 100 ASN A C 1
ATOM 842 O O . ASN A 1 100 ? 7.790 1.813 -12.076 1.00 88.62 100 ASN A O 1
ATOM 846 N N . LEU A 1 101 ? 8.412 -0.198 -11.306 1.00 89.62 101 LEU A N 1
ATOM 847 C CA . LEU A 1 101 ? 7.125 -0.492 -10.674 1.00 89.62 101 LEU A CA 1
ATOM 848 C C . LEU A 1 101 ? 6.791 0.540 -9.590 1.00 89.62 101 LEU A C 1
ATOM 850 O O . LEU A 1 101 ? 5.642 0.979 -9.491 1.00 89.62 101 LEU A O 1
ATOM 854 N N . PHE A 1 102 ? 7.774 0.944 -8.782 1.00 91.38 102 PHE A N 1
ATOM 855 C CA . PHE A 1 102 ? 7.570 1.973 -7.767 1.00 91.38 102 PHE A CA 1
ATOM 856 C C . PHE A 1 102 ? 7.239 3.322 -8.386 1.00 91.38 102 PHE A C 1
ATOM 858 O O . PHE A 1 102 ? 6.285 3.950 -7.927 1.00 91.38 102 PHE A O 1
ATOM 865 N N . GLU A 1 103 ? 7.953 3.732 -9.436 1.00 90.44 103 GLU A N 1
ATOM 866 C CA . GLU A 1 103 ? 7.661 4.973 -10.161 1.00 90.44 103 GLU A CA 1
ATOM 867 C C . GLU A 1 103 ? 6.230 4.999 -10.705 1.00 90.44 103 GLU A C 1
ATOM 869 O O . GLU A 1 103 ? 5.477 5.932 -10.421 1.00 90.44 103 GLU A O 1
ATOM 874 N N . CYS A 1 104 ? 5.802 3.946 -11.406 1.00 88.88 104 CYS A N 1
ATOM 875 C CA . CYS A 1 104 ? 4.436 3.868 -11.933 1.00 88.88 104 CYS A CA 1
ATOM 876 C C . CYS A 1 104 ? 3.389 3.838 -10.811 1.00 88.88 104 CYS A C 1
ATOM 878 O O . CYS A 1 104 ? 2.304 4.404 -10.945 1.00 88.88 104 CYS A O 1
ATOM 880 N N . THR A 1 105 ? 3.718 3.240 -9.663 1.00 91.50 105 THR A N 1
ATOM 881 C CA . THR A 1 105 ? 2.808 3.196 -8.512 1.00 91.50 105 THR A CA 1
ATOM 882 C C . THR A 1 105 ? 2.554 4.581 -7.930 1.00 91.50 105 THR A C 1
ATOM 884 O O . THR A 1 105 ? 1.417 4.847 -7.537 1.00 91.50 105 THR A O 1
ATOM 887 N N . LYS A 1 106 ? 3.545 5.489 -7.926 1.00 93.12 106 LYS A N 1
ATOM 888 C CA . LYS A 1 106 ? 3.393 6.861 -7.396 1.00 93.12 106 LYS A CA 1
ATOM 889 C C . LYS A 1 106 ? 2.190 7.591 -7.999 1.00 93.12 106 LYS A C 1
ATOM 891 O O . LYS A 1 106 ? 1.483 8.282 -7.267 1.00 93.12 106 LYS A O 1
ATOM 896 N N . LYS A 1 107 ? 1.909 7.375 -9.290 1.00 91.25 107 LYS A N 1
ATOM 897 C CA . LYS A 1 107 ? 0.777 7.982 -10.016 1.00 91.25 107 LYS A CA 1
ATOM 898 C C . LYS A 1 107 ? -0.582 7.651 -9.398 1.00 91.25 107 LYS A C 1
ATOM 900 O O . LYS A 1 107 ? -1.491 8.474 -9.422 1.00 91.25 107 LYS A O 1
ATOM 905 N N . TYR A 1 108 ? -0.714 6.463 -8.815 1.00 91.38 108 TYR A N 1
ATOM 906 C CA . TYR A 1 108 ? -1.983 5.954 -8.293 1.00 91.38 108 TYR A CA 1
ATOM 907 C C . TYR A 1 108 ? -2.109 6.068 -6.776 1.00 91.38 108 TYR A C 1
ATOM 909 O O . TYR A 1 108 ? -3.172 5.773 -6.239 1.00 91.38 108 TYR A O 1
ATOM 917 N N . VAL A 1 109 ? -1.067 6.521 -6.068 1.00 92.56 109 VAL A N 1
ATOM 918 C CA . VAL A 1 109 ? -1.053 6.571 -4.595 1.00 92.56 109 VAL A CA 1
ATOM 919 C C . VAL A 1 109 ? -2.234 7.372 -4.030 1.00 92.56 109 VAL A C 1
ATOM 921 O O . VAL A 1 109 ? -2.804 6.982 -3.014 1.00 92.56 109 VAL A O 1
ATOM 924 N N . GLY A 1 110 ? -2.659 8.439 -4.715 1.00 91.38 110 GLY A N 1
ATOM 925 C CA . GLY A 1 110 ? -3.796 9.270 -4.300 1.00 91.38 110 GLY A CA 1
ATOM 926 C C . GLY A 1 110 ? -5.176 8.609 -4.407 1.00 91.38 110 GLY A C 1
ATOM 927 O O . GLY A 1 110 ? -6.109 9.079 -3.767 1.00 91.38 110 GLY A O 1
ATOM 928 N N . CYS A 1 111 ? -5.322 7.527 -5.176 1.00 92.00 111 CYS A N 1
ATOM 929 C CA . CYS A 1 111 ? -6.598 6.824 -5.372 1.00 92.00 111 CYS A CA 1
ATOM 930 C C . CYS A 1 111 ? -6.580 5.387 -4.828 1.00 92.00 111 CYS A C 1
ATOM 932 O O . CYS A 1 111 ? -7.402 4.545 -5.220 1.00 92.00 111 CYS A O 1
ATOM 934 N N . LEU A 1 112 ? -5.625 5.095 -3.942 1.00 93.75 112 LEU A N 1
ATOM 935 C CA . LEU A 1 112 ? -5.535 3.815 -3.260 1.00 93.75 112 LEU A CA 1
ATOM 936 C C . LEU A 1 112 ? -6.585 3.699 -2.153 1.00 93.75 112 LEU A C 1
ATOM 938 O O . LEU A 1 112 ? -6.847 4.637 -1.402 1.00 93.75 112 LEU A O 1
ATOM 942 N N . LEU A 1 113 ? -7.141 2.503 -2.026 1.00 93.19 113 LEU A N 1
ATOM 943 C CA . LEU A 1 113 ? -8.033 2.110 -0.945 1.00 93.19 113 LEU A CA 1
ATOM 944 C C . LEU A 1 113 ? -7.229 1.543 0.237 1.00 93.19 113 LEU A C 1
ATOM 946 O O . LEU A 1 113 ? -6.134 1.008 0.033 1.00 93.19 113 LEU A O 1
ATOM 950 N N . PRO A 1 114 ? -7.773 1.577 1.466 1.00 92.81 114 PRO A N 1
ATOM 951 C CA . PRO A 1 114 ? -7.110 1.075 2.673 1.00 92.81 114 PRO A CA 1
ATOM 952 C C . PRO A 1 114 ? -6.428 -0.296 2.530 1.00 92.81 114 PRO A C 1
ATOM 954 O O . PRO A 1 114 ? -5.245 -0.458 2.846 1.00 92.81 114 PRO A O 1
ATOM 957 N N . TYR A 1 115 ? -7.130 -1.281 1.967 1.00 92.19 115 TYR A N 1
ATOM 958 C CA . TYR A 1 115 ? -6.585 -2.625 1.763 1.00 92.19 115 TYR A CA 1
ATOM 959 C C . TYR A 1 115 ? -5.478 -2.677 0.688 1.00 92.19 115 TYR A C 1
ATOM 961 O O . TYR A 1 115 ? -4.615 -3.564 0.724 1.00 92.19 115 TYR A O 1
ATOM 969 N N . GLU A 1 116 ? -5.467 -1.736 -0.263 1.00 93.62 116 GLU A N 1
ATOM 970 C CA . GLU A 1 116 ? -4.445 -1.623 -1.310 1.00 93.62 116 GLU A CA 1
ATOM 971 C C . GLU A 1 116 ? -3.119 -1.118 -0.712 1.00 93.62 116 GLU A C 1
ATOM 973 O O . GLU A 1 116 ? -2.059 -1.654 -1.046 1.00 93.62 116 GLU A O 1
ATOM 978 N N . PHE A 1 117 ? -3.158 -0.206 0.270 1.00 94.19 117 PHE A N 1
ATOM 979 C CA . PHE A 1 117 ? -1.963 0.181 1.038 1.00 94.19 117 PHE A CA 1
ATOM 980 C C . PHE A 1 117 ? -1.337 -1.022 1.743 1.00 94.19 117 PHE A C 1
ATOM 982 O O . PHE A 1 117 ? -0.136 -1.274 1.616 1.00 94.19 117 PHE A O 1
ATOM 989 N N . VAL A 1 118 ? -2.154 -1.817 2.441 1.00 93.62 118 VAL A N 1
ATOM 990 C CA . VAL A 1 118 ? -1.698 -3.046 3.112 1.00 93.62 118 VAL A CA 1
ATOM 991 C C . VAL A 1 118 ? -1.038 -3.999 2.113 1.00 93.62 118 VAL A C 1
ATOM 993 O O . VAL A 1 118 ? -0.006 -4.609 2.403 1.00 93.62 118 VAL A O 1
ATOM 996 N N . SER A 1 119 ? -1.631 -4.138 0.929 1.00 92.12 119 SER A N 1
ATOM 997 C CA . SER A 1 119 ? -1.134 -4.985 -0.153 1.00 92.12 119 SER A CA 1
ATOM 998 C C . SER A 1 119 ? 0.265 -4.563 -0.628 1.00 92.12 119 SER A C 1
ATOM 1000 O O . SER A 1 119 ? 1.162 -5.410 -0.743 1.00 92.12 119 SER A O 1
ATOM 1002 N N . ILE A 1 120 ? 0.474 -3.260 -0.829 1.00 92.88 120 ILE A N 1
ATOM 1003 C CA . ILE A 1 120 ? 1.764 -2.692 -1.235 1.00 92.88 120 ILE A CA 1
ATOM 1004 C C . ILE A 1 120 ? 2.798 -2.869 -0.117 1.00 92.88 120 ILE A C 1
ATOM 1006 O O . ILE A 1 120 ? 3.849 -3.464 -0.361 1.00 92.88 120 ILE A O 1
ATOM 1010 N N . TYR A 1 121 ? 2.490 -2.477 1.125 1.00 91.62 121 TYR A N 1
ATOM 1011 C CA . TYR A 1 121 ? 3.424 -2.611 2.254 1.00 91.62 121 TYR A CA 1
ATOM 1012 C C . TYR A 1 121 ? 3.828 -4.061 2.539 1.00 91.62 121 TYR A C 1
ATOM 1014 O O . TYR A 1 121 ? 4.995 -4.329 2.836 1.00 91.62 121 TYR A O 1
ATOM 1022 N N . LYS A 1 122 ? 2.903 -5.021 2.399 1.00 90.31 122 LYS A N 1
ATOM 1023 C CA . LYS A 1 122 ? 3.241 -6.454 2.467 1.00 90.31 122 LYS A CA 1
ATOM 1024 C C . LYS A 1 122 ? 4.286 -6.829 1.424 1.00 90.31 122 LYS A C 1
ATOM 1026 O O . LYS A 1 122 ? 5.212 -7.573 1.738 1.00 90.31 122 LYS A O 1
ATOM 1031 N N . THR A 1 123 ? 4.141 -6.320 0.203 1.00 89.31 123 THR A N 1
ATOM 1032 C CA . THR A 1 123 ? 5.095 -6.600 -0.872 1.00 89.31 123 THR A CA 1
ATOM 1033 C C . THR A 1 123 ? 6.448 -5.969 -0.574 1.00 89.31 123 THR A C 1
ATOM 1035 O O . THR A 1 123 ? 7.437 -6.691 -0.608 1.00 89.31 123 THR A O 1
ATOM 1038 N N . LEU A 1 124 ? 6.487 -4.689 -0.179 1.00 88.62 124 LEU A N 1
ATOM 1039 C CA . LEU A 1 124 ? 7.718 -3.981 0.208 1.00 88.62 124 LEU A CA 1
ATOM 1040 C C . LEU A 1 124 ? 8.494 -4.723 1.309 1.00 88.62 124 LEU A C 1
ATOM 1042 O O . LEU A 1 124 ? 9.713 -4.879 1.226 1.00 88.62 124 LEU A O 1
ATOM 1046 N N . LYS A 1 125 ? 7.781 -5.256 2.309 1.00 86.81 125 LYS A N 1
ATOM 1047 C CA . LYS A 1 125 ? 8.380 -6.072 3.375 1.00 86.81 125 LYS A CA 1
ATOM 1048 C C . LYS A 1 125 ? 8.998 -7.370 2.841 1.00 86.81 125 LYS A C 1
ATOM 1050 O O . LYS A 1 125 ? 10.069 -7.758 3.299 1.00 86.81 125 LYS A O 1
ATOM 1055 N N . ILE A 1 126 ? 8.341 -8.035 1.888 1.00 86.69 126 ILE A N 1
ATOM 1056 C CA . ILE A 1 126 ? 8.792 -9.312 1.311 1.00 86.69 126 ILE A CA 1
ATOM 1057 C C . ILE A 1 126 ? 10.037 -9.129 0.435 1.00 86.69 126 ILE A C 1
ATOM 1059 O O . ILE A 1 126 ? 10.998 -9.875 0.596 1.00 86.69 126 ILE A O 1
ATOM 1063 N N . ILE A 1 127 ? 10.057 -8.110 -0.426 1.00 86.00 127 ILE A N 1
ATOM 1064 C CA . ILE A 1 127 ? 11.219 -7.791 -1.279 1.00 86.00 127 ILE A CA 1
ATOM 1065 C C . ILE A 1 127 ? 12.378 -7.143 -0.498 1.00 86.00 127 ILE A C 1
ATOM 1067 O O . ILE A 1 127 ? 13.427 -6.870 -1.071 1.00 86.00 127 ILE A O 1
ATOM 1071 N N . LYS A 1 128 ? 12.183 -6.843 0.798 1.00 83.19 128 LYS A N 1
ATOM 1072 C CA . LYS A 1 128 ? 13.143 -6.157 1.685 1.00 83.19 128 LYS A CA 1
ATOM 1073 C C . LYS A 1 128 ? 13.705 -4.847 1.105 1.00 83.19 128 LYS A C 1
ATOM 1075 O O . LYS A 1 128 ? 14.792 -4.414 1.483 1.00 83.19 128 LYS A O 1
ATOM 1080 N N . ARG A 1 129 ? 12.948 -4.186 0.226 1.00 81.56 129 ARG A N 1
ATOM 1081 C CA . ARG A 1 129 ? 13.282 -2.883 -0.357 1.00 81.56 129 ARG A CA 1
ATOM 1082 C C . ARG A 1 129 ? 12.375 -1.798 0.190 1.00 81.56 129 ARG A C 1
ATOM 1084 O O . ARG A 1 129 ? 11.165 -1.966 0.306 1.00 81.56 129 ARG A O 1
ATOM 1091 N N . ASN A 1 130 ? 12.990 -0.661 0.488 1.00 79.50 130 ASN A N 1
ATOM 1092 C CA . ASN A 1 130 ? 12.310 0.527 0.975 1.00 79.50 130 ASN A CA 1
ATOM 1093 C C . ASN A 1 130 ? 12.636 1.701 0.049 1.00 79.50 130 ASN A C 1
ATOM 1095 O O . ASN A 1 130 ? 13.647 2.379 0.236 1.00 79.50 130 ASN A O 1
ATOM 1099 N N . ASN A 1 131 ? 11.794 1.926 -0.961 1.00 87.81 131 ASN A N 1
ATOM 1100 C CA . ASN A 1 131 ? 11.864 3.145 -1.760 1.00 87.81 131 ASN A CA 1
ATOM 1101 C C . ASN A 1 131 ? 11.349 4.310 -0.898 1.00 87.81 131 ASN A C 1
ATOM 1103 O O . ASN A 1 131 ? 10.168 4.355 -0.548 1.00 87.81 131 ASN A O 1
ATOM 1107 N N . LYS A 1 132 ? 12.253 5.220 -0.513 1.00 88.62 132 LYS A N 1
ATOM 1108 C CA . LYS A 1 132 ? 11.960 6.320 0.422 1.00 88.62 132 LYS A CA 1
ATOM 1109 C C . LYS A 1 132 ? 10.842 7.231 -0.081 1.00 88.62 132 LYS A C 1
ATOM 1111 O O . LYS A 1 132 ? 9.999 7.639 0.710 1.00 88.62 132 LYS A O 1
ATOM 1116 N N . GLU A 1 133 ? 10.835 7.530 -1.374 1.00 91.44 133 GLU A N 1
ATOM 1117 C CA . GLU A 1 133 ? 9.896 8.474 -1.974 1.00 91.44 133 GLU A CA 1
ATOM 1118 C C . GLU A 1 133 ? 8.490 7.880 -2.071 1.00 91.44 133 GLU A C 1
ATOM 1120 O O . GLU A 1 133 ? 7.531 8.486 -1.595 1.00 91.44 133 GLU A O 1
ATOM 1125 N N . LEU A 1 134 ? 8.369 6.646 -2.575 1.00 93.06 134 LEU A N 1
ATOM 1126 C CA . LEU A 1 134 ? 7.095 5.928 -2.572 1.00 93.06 134 LEU A CA 1
ATOM 1127 C C . LEU A 1 134 ? 6.561 5.777 -1.142 1.00 93.06 134 LEU A C 1
ATOM 1129 O O . LEU A 1 134 ? 5.383 6.020 -0.896 1.00 93.06 134 LEU A O 1
ATOM 1133 N N . ASN A 1 135 ? 7.418 5.416 -0.184 1.00 91.38 135 ASN A N 1
ATOM 1134 C CA . ASN A 1 135 ? 7.002 5.244 1.206 1.00 91.38 135 ASN A CA 1
ATOM 1135 C C . ASN A 1 135 ? 6.524 6.565 1.839 1.00 91.38 135 ASN A C 1
ATOM 1137 O O . ASN A 1 135 ? 5.529 6.581 2.563 1.00 91.38 135 ASN A O 1
ATOM 1141 N N . LEU A 1 136 ? 7.184 7.684 1.525 1.00 92.12 136 LEU A N 1
ATOM 1142 C CA . LEU A 1 136 ? 6.742 9.012 1.947 1.00 92.12 136 LEU A CA 1
ATOM 1143 C C . LEU A 1 136 ? 5.354 9.343 1.384 1.00 92.12 136 LEU A C 1
ATOM 1145 O O . LEU A 1 136 ? 4.479 9.752 2.146 1.00 92.12 136 LEU A O 1
ATOM 1149 N N . LEU A 1 137 ? 5.136 9.124 0.084 1.00 94.62 137 LEU A N 1
ATOM 1150 C CA . LEU A 1 137 ? 3.845 9.373 -0.565 1.00 94.62 137 LEU A CA 1
ATOM 1151 C C . LEU A 1 137 ? 2.737 8.492 0.026 1.00 94.62 137 LEU A C 1
ATOM 1153 O O . LEU A 1 137 ? 1.653 8.991 0.331 1.00 94.62 137 LEU A O 1
ATOM 1157 N N . LEU A 1 138 ? 3.013 7.205 0.257 1.00 94.56 138 LEU A N 1
ATOM 1158 C CA . LEU A 1 138 ? 2.066 6.287 0.894 1.00 94.56 138 LEU A CA 1
ATOM 1159 C C . LEU A 1 138 ? 1.692 6.766 2.304 1.00 94.56 138 LEU A C 1
ATOM 1161 O O . LEU A 1 138 ? 0.507 6.848 2.625 1.00 94.56 138 LEU A O 1
ATOM 1165 N N . HIS A 1 139 ? 2.671 7.153 3.127 1.00 93.50 139 HIS A N 1
ATOM 1166 C CA . HIS A 1 139 ? 2.406 7.705 4.459 1.00 93.50 139 HIS A CA 1
ATOM 1167 C C . HIS A 1 139 ? 1.592 9.002 4.409 1.00 93.50 139 HIS A C 1
ATOM 1169 O O . HIS A 1 139 ? 0.685 9.185 5.222 1.00 93.50 139 HIS A O 1
ATOM 1175 N N . GLN A 1 140 ? 1.893 9.902 3.470 1.00 93.69 140 GLN A N 1
ATOM 1176 C CA . GLN A 1 140 ? 1.148 11.150 3.308 1.00 93.69 140 GLN A CA 1
ATOM 1177 C C . GLN A 1 140 ? -0.317 10.889 2.954 1.00 93.69 140 GLN A C 1
ATOM 1179 O O . GLN A 1 140 ? -1.196 11.518 3.543 1.00 93.69 140 GLN A O 1
ATOM 1184 N N . GLN A 1 141 ? -0.595 9.948 2.047 1.00 95.25 141 GLN A N 1
ATOM 1185 C CA . GLN A 1 141 ? -1.979 9.617 1.707 1.00 95.25 141 GLN A CA 1
ATOM 1186 C C . GLN A 1 141 ? -2.698 8.912 2.848 1.00 95.25 141 GLN A C 1
ATOM 1188 O O . GLN A 1 141 ? -3.810 9.312 3.181 1.00 95.25 141 GLN A O 1
ATOM 1193 N N . ILE A 1 142 ? -2.058 7.958 3.532 1.00 95.06 142 ILE A N 1
ATOM 1194 C CA . ILE A 1 142 ? -2.652 7.348 4.730 1.00 95.06 142 ILE A CA 1
ATOM 1195 C C . ILE A 1 142 ? -2.992 8.430 5.756 1.00 95.06 142 ILE A C 1
ATOM 1197 O O . ILE A 1 142 ? -4.091 8.425 6.292 1.00 95.06 142 ILE A O 1
ATOM 1201 N N . LYS A 1 143 ? -2.112 9.413 5.986 1.00 94.44 143 LYS A N 1
ATOM 1202 C CA . LYS A 1 143 ? -2.397 10.529 6.902 1.00 94.44 143 LYS A CA 1
ATOM 1203 C C . LYS A 1 143 ? -3.625 11.351 6.485 1.00 94.44 143 LYS A C 1
ATOM 1205 O O . LYS A 1 143 ? -4.270 11.914 7.362 1.00 94.44 143 LYS A O 1
ATOM 1210 N N . ARG A 1 144 ? -3.951 11.437 5.192 1.00 94.00 144 ARG A N 1
ATOM 1211 C CA . ARG A 1 144 ? -5.141 12.151 4.694 1.00 94.00 144 ARG A CA 1
ATOM 1212 C C . ARG A 1 144 ? -6.421 11.338 4.857 1.00 94.00 144 ARG A C 1
ATOM 1214 O O . ARG A 1 144 ? -7.434 11.896 5.248 1.00 94.00 144 ARG A O 1
ATOM 1221 N N . ILE A 1 145 ? -6.366 10.036 4.582 1.00 94.81 145 ILE A N 1
ATOM 1222 C CA . ILE A 1 145 ? -7.553 9.168 4.521 1.00 94.81 145 ILE A CA 1
ATOM 1223 C C . ILE A 1 145 ? -7.653 8.167 5.684 1.00 94.81 145 ILE A C 1
ATOM 1225 O O . ILE A 1 145 ? -8.416 7.211 5.599 1.00 94.81 145 ILE A O 1
ATOM 1229 N N . TYR A 1 146 ? -6.885 8.355 6.763 1.00 94.50 146 TYR A N 1
ATOM 1230 C CA . TYR A 1 146 ? -6.781 7.407 7.886 1.00 94.50 146 TYR A CA 1
ATOM 1231 C C . TYR A 1 146 ? -8.135 7.034 8.500 1.00 94.50 146 TYR A C 1
ATOM 1233 O O . TYR A 1 146 ? -8.310 5.896 8.919 1.00 94.50 146 TYR A O 1
ATOM 1241 N N . GLN A 1 147 ? -9.098 7.959 8.504 1.00 93.69 147 GLN A N 1
ATOM 1242 C CA . GLN A 1 147 ? -10.451 7.742 9.024 1.00 93.69 147 GLN A CA 1
ATOM 1243 C C . GLN A 1 147 ? -11.237 6.685 8.236 1.00 93.69 147 GLN A C 1
ATOM 1245 O O . GLN A 1 147 ? -12.110 6.036 8.798 1.00 93.69 147 GLN A O 1
ATOM 1250 N N . ASN A 1 148 ? -10.894 6.464 6.964 1.00 93.50 148 ASN A N 1
ATOM 1251 C CA . ASN A 1 148 ? -11.580 5.513 6.088 1.00 93.50 148 ASN A CA 1
ATOM 1252 C C . ASN A 1 148 ? -11.047 4.079 6.235 1.00 93.50 1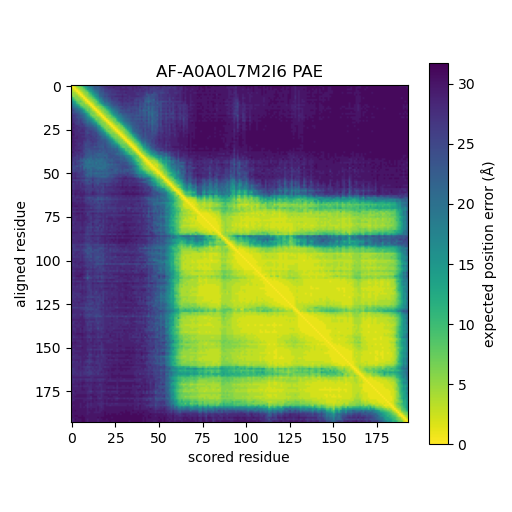48 ASN A C 1
ATOM 1254 O O . ASN A 1 148 ? -11.502 3.182 5.527 1.00 93.50 148 ASN A O 1
ATOM 1258 N N . PHE A 1 149 ? -10.037 3.855 7.079 1.00 94.31 149 PHE A N 1
ATOM 1259 C CA . PHE A 1 149 ? -9.458 2.531 7.262 1.00 94.31 149 PHE A CA 1
ATOM 1260 C C . PHE A 1 149 ? -10.336 1.668 8.168 1.00 94.31 149 PHE A C 1
ATOM 1262 O O . PHE A 1 149 ? -10.685 2.054 9.281 1.00 94.31 149 PHE A O 1
ATOM 1269 N N . ASP A 1 150 ? -10.624 0.455 7.708 1.00 91.88 150 ASP A N 1
ATOM 1270 C CA . ASP A 1 150 ? -11.285 -0.581 8.489 1.00 91.88 150 ASP A CA 1
ATOM 1271 C C . ASP A 1 150 ? -10.332 -1.202 9.522 1.00 91.88 150 ASP A C 1
ATOM 1273 O O . ASP A 1 150 ? -9.108 -1.229 9.342 1.00 91.88 150 ASP A O 1
ATOM 1277 N N . ILE A 1 151 ? -10.908 -1.765 10.588 1.00 93.06 151 ILE A N 1
ATOM 1278 C CA . ILE A 1 151 ? -10.188 -2.421 11.694 1.00 93.06 151 ILE A CA 1
ATOM 1279 C C . ILE A 1 151 ? -9.173 -3.436 11.153 1.00 93.06 151 ILE A C 1
ATOM 1281 O O . ILE A 1 151 ? -8.009 -3.439 11.559 1.00 93.06 151 ILE A O 1
ATOM 1285 N N . THR A 1 152 ? -9.575 -4.243 10.166 1.00 93.56 152 THR A N 1
ATOM 1286 C CA . THR A 1 152 ? -8.723 -5.292 9.594 1.00 93.56 152 THR A CA 1
ATOM 1287 C C . THR A 1 152 ? -7.512 -4.714 8.856 1.00 93.56 152 THR A C 1
ATOM 1289 O O . THR A 1 152 ? -6.394 -5.230 9.005 1.00 93.56 152 THR A O 1
ATOM 1292 N N . SER A 1 153 ? -7.687 -3.661 8.053 1.00 94.06 153 SER A N 1
ATOM 1293 C CA . SER A 1 153 ? -6.558 -2.996 7.389 1.00 94.06 153 SER A CA 1
ATOM 1294 C C . SER A 1 153 ? -5.613 -2.339 8.393 1.00 94.06 153 SER A C 1
ATOM 1296 O O . SER A 1 153 ? -4.395 -2.489 8.249 1.00 94.06 153 SER A O 1
ATOM 1298 N N . ILE A 1 154 ? -6.143 -1.687 9.434 1.00 95.00 154 ILE A N 1
ATOM 1299 C CA . ILE A 1 154 ? -5.332 -1.067 10.494 1.00 95.00 154 ILE A CA 1
ATOM 1300 C C . ILE A 1 154 ? -4.495 -2.121 11.227 1.00 95.00 154 ILE A C 1
ATOM 1302 O O . ILE A 1 154 ? -3.274 -1.971 11.325 1.00 95.00 154 ILE A O 1
ATOM 1306 N N . SER A 1 155 ? -5.102 -3.232 11.660 1.00 93.94 155 SER A N 1
ATOM 1307 C CA . SER A 1 155 ? -4.377 -4.322 12.328 1.00 93.94 155 SER A CA 1
ATOM 1308 C C . SER A 1 155 ? -3.231 -4.857 11.469 1.00 93.94 155 SER A C 1
ATOM 1310 O O . SER A 1 155 ? -2.118 -5.067 11.958 1.00 93.94 155 SER A O 1
ATOM 1312 N N . LYS A 1 156 ? -3.468 -5.038 10.163 1.00 94.19 156 LYS A N 1
ATOM 1313 C CA . LYS A 1 156 ? -2.429 -5.494 9.229 1.00 94.19 156 LYS A CA 1
ATOM 1314 C C . LYS A 1 156 ? -1.311 -4.458 9.072 1.00 94.19 156 LYS A C 1
ATOM 1316 O O . LYS A 1 156 ? -0.150 -4.855 8.989 1.00 94.19 156 LYS A O 1
ATOM 1321 N N . LEU A 1 157 ? -1.620 -3.160 9.048 1.00 93.56 157 LEU A N 1
ATOM 1322 C CA . LEU A 1 157 ? -0.599 -2.105 9.017 1.00 93.56 157 LEU A CA 1
ATOM 1323 C C . LEU A 1 157 ? 0.248 -2.091 10.293 1.00 93.56 157 LEU A C 1
ATOM 1325 O O . LEU A 1 157 ? 1.472 -2.027 10.196 1.00 93.56 157 LEU A O 1
ATOM 1329 N N . PHE A 1 158 ? -0.354 -2.240 11.474 1.00 93.19 158 PHE A N 1
ATOM 1330 C CA . PHE A 1 158 ? 0.398 -2.324 12.733 1.00 93.19 158 PHE A CA 1
ATOM 1331 C C . PHE A 1 158 ? 1.355 -3.511 12.768 1.00 93.19 158 PHE A C 1
ATOM 1333 O O . PHE A 1 158 ? 2.528 -3.351 13.117 1.00 93.19 158 PHE A O 1
ATOM 1340 N N . GLN A 1 159 ? 0.909 -4.681 12.305 1.00 90.75 159 GLN A N 1
ATOM 1341 C CA . GLN A 1 159 ? 1.794 -5.834 12.139 1.00 90.75 159 GLN A CA 1
ATOM 1342 C C . GLN A 1 159 ? 2.956 -5.534 11.185 1.00 90.75 159 GLN A C 1
ATOM 1344 O O . GLN A 1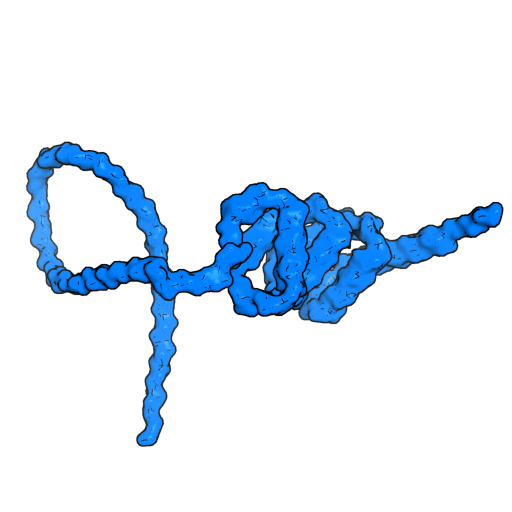 159 ? 4.057 -6.037 11.381 1.00 90.75 159 GLN A O 1
ATOM 1349 N N . LEU A 1 160 ? 2.754 -4.726 10.143 1.00 89.88 160 LEU A N 1
ATOM 1350 C CA . LEU A 1 160 ? 3.828 -4.349 9.222 1.00 89.88 160 LEU A CA 1
ATOM 1351 C C . LEU A 1 160 ? 4.801 -3.351 9.865 1.00 89.88 160 LEU A C 1
ATOM 1353 O O . LEU A 1 160 ? 6.012 -3.539 9.737 1.00 89.88 160 LEU A O 1
ATOM 1357 N N . TYR A 1 161 ? 4.299 -2.357 10.602 1.00 87.50 161 TYR A N 1
ATOM 1358 C CA . TYR A 1 161 ? 5.118 -1.331 11.256 1.00 87.50 161 TYR A CA 1
ATOM 1359 C C . TYR A 1 161 ? 5.928 -1.848 12.447 1.00 87.50 161 TYR A C 1
ATOM 1361 O O . TYR A 1 161 ? 7.053 -1.388 12.642 1.00 87.50 161 TYR A O 1
ATOM 1369 N N . ASN A 1 162 ? 5.427 -2.831 13.200 1.00 80.62 162 ASN A N 1
ATOM 1370 C CA . ASN A 1 162 ? 6.144 -3.377 14.361 1.00 80.62 162 ASN A CA 1
ATOM 1371 C C . ASN A 1 162 ? 7.524 -3.948 14.009 1.00 80.62 162 ASN A C 1
ATOM 1373 O O . ASN A 1 162 ? 8.461 -3.806 14.797 1.00 80.62 162 ASN A O 1
ATOM 1377 N N . PHE A 1 163 ? 7.658 -4.524 12.810 1.00 72.19 163 PHE A N 1
ATOM 1378 C CA . PHE A 1 163 ? 8.907 -5.102 12.302 1.00 72.19 163 PHE A CA 1
ATOM 1379 C C . PHE A 1 163 ? 9.692 -4.156 11.376 1.00 72.19 163 PHE A C 1
ATOM 1381 O O . PHE A 1 163 ? 10.660 -4.581 10.744 1.00 72.19 163 PHE A O 1
ATOM 1388 N N . SER A 1 164 ? 9.273 -2.896 11.245 1.00 74.94 164 SER A N 1
ATOM 1389 C CA . SER A 1 164 ? 10.014 -1.887 10.486 1.00 74.94 164 SER A CA 1
ATOM 1390 C C . SER A 1 164 ? 11.107 -1.257 11.352 1.00 74.94 164 SER A C 1
ATOM 1392 O O . SER A 1 164 ? 10.899 -1.016 12.540 1.00 74.94 164 SER A O 1
ATOM 1394 N N . LYS A 1 165 ? 12.257 -0.931 10.744 1.00 73.25 165 LYS A N 1
ATOM 1395 C CA . LYS A 1 165 ? 13.354 -0.207 11.415 1.00 73.25 165 LYS A CA 1
ATOM 1396 C C . LYS A 1 165 ? 12.936 1.197 11.859 1.00 73.25 165 LYS A C 1
ATOM 1398 O O . LYS A 1 165 ? 13.391 1.672 12.890 1.00 73.25 165 LYS A O 1
ATOM 1403 N N . SER A 1 166 ? 12.076 1.855 11.083 1.00 77.12 166 SER A N 1
ATOM 1404 C CA . SER A 1 166 ? 11.493 3.153 11.418 1.00 77.12 166 SER A CA 1
ATOM 1405 C C . SER A 1 166 ? 9.978 3.025 11.540 1.00 77.12 166 SER A C 1
ATOM 1407 O O . SER A 1 166 ? 9.314 2.440 10.678 1.00 77.12 166 SER A O 1
ATOM 1409 N N . ARG A 1 167 ? 9.432 3.559 12.636 1.00 82.06 167 ARG A N 1
ATOM 1410 C CA . ARG A 1 167 ? 7.999 3.520 12.943 1.00 82.06 167 ARG A CA 1
ATOM 1411 C C . ARG A 1 167 ? 7.396 4.909 12.724 1.00 82.06 167 ARG A C 1
ATOM 1413 O O . ARG A 1 167 ? 7.871 5.859 13.346 1.00 82.06 167 ARG A O 1
ATOM 1420 N N . PRO A 1 168 ? 6.366 5.062 11.874 1.00 86.19 168 PRO A N 1
ATOM 1421 C CA . PRO A 1 168 ? 5.729 6.355 11.652 1.00 86.19 168 PRO A CA 1
ATOM 1422 C C . PRO A 1 168 ? 4.786 6.678 12.824 1.00 86.19 168 PRO A C 1
ATOM 1424 O O . PRO A 1 168 ? 3.583 6.442 12.753 1.00 86.19 168 PRO A O 1
ATOM 1427 N N . THR A 1 169 ? 5.335 7.199 13.924 1.00 88.81 169 THR A N 1
ATOM 1428 C CA . THR A 1 169 ? 4.633 7.406 15.210 1.00 88.81 169 THR A CA 1
ATOM 1429 C C . THR A 1 169 ? 3.330 8.196 15.086 1.00 88.81 169 THR A C 1
ATOM 1431 O O . THR A 1 169 ? 2.311 7.779 15.627 1.00 88.81 169 THR A O 1
ATOM 1434 N N . VAL A 1 170 ? 3.330 9.294 14.326 1.00 89.38 170 VAL A N 1
ATOM 1435 C CA . VAL A 1 170 ? 2.132 10.124 14.093 1.00 89.38 170 VAL A CA 1
ATOM 1436 C C . VAL A 1 170 ? 1.031 9.333 13.386 1.00 89.38 170 VAL A C 1
ATOM 1438 O O . VAL A 1 170 ? -0.140 9.427 13.739 1.00 89.38 170 VAL A O 1
ATOM 1441 N N . LEU A 1 171 ? 1.406 8.526 12.398 1.00 91.31 171 LEU A N 1
ATOM 1442 C CA . LEU A 1 171 ? 0.467 7.721 11.626 1.00 91.31 171 LEU A CA 1
ATOM 1443 C C . LEU A 1 171 ? -0.078 6.560 12.464 1.00 91.31 171 LEU A C 1
ATOM 1445 O O . LEU A 1 171 ? -1.272 6.290 12.412 1.00 91.31 171 LEU A O 1
ATOM 1449 N N . ILE A 1 172 ? 0.769 5.945 13.295 1.00 92.69 172 ILE A N 1
ATOM 1450 C CA . ILE A 1 172 ? 0.340 4.954 14.288 1.00 92.69 172 ILE A CA 1
ATOM 1451 C C . ILE A 1 172 ? -0.679 5.578 15.244 1.00 92.69 172 ILE A C 1
ATOM 1453 O O . ILE A 1 172 ? -1.744 5.006 15.421 1.00 92.69 172 ILE A O 1
ATOM 1457 N N . LYS A 1 173 ? -0.409 6.772 15.791 1.00 94.50 173 LYS A N 1
ATOM 1458 C CA . LYS A 1 173 ? -1.344 7.476 16.683 1.00 94.50 173 LYS A CA 1
ATOM 1459 C C . LYS A 1 173 ? -2.709 7.695 16.020 1.00 94.50 173 LYS A C 1
ATOM 1461 O O . LYS A 1 173 ? -3.730 7.357 16.612 1.00 94.50 173 LYS A O 1
ATOM 1466 N N . ASN A 1 174 ? -2.723 8.212 14.791 1.00 94.44 174 ASN A N 1
ATOM 1467 C CA . ASN A 1 174 ? -3.963 8.474 14.056 1.00 94.44 174 ASN A CA 1
ATOM 1468 C C . ASN A 1 174 ? -4.747 7.186 13.768 1.00 94.44 174 ASN A C 1
ATOM 1470 O O . ASN A 1 174 ? -5.949 7.132 14.012 1.00 94.44 174 ASN A O 1
ATOM 1474 N N . LEU A 1 175 ? -4.068 6.136 13.294 1.00 94.94 175 LEU A N 1
ATOM 1475 C CA . LEU A 1 175 ? -4.705 4.847 13.026 1.00 94.94 175 LEU A CA 1
ATOM 1476 C C . LEU A 1 175 ? -5.205 4.176 14.310 1.00 94.94 175 LEU A C 1
ATOM 1478 O O . LEU A 1 175 ? -6.263 3.559 14.281 1.00 94.94 175 LEU A O 1
ATOM 1482 N N . SER A 1 176 ? -4.499 4.311 15.438 1.00 94.81 176 SER A N 1
ATOM 1483 C CA . SER A 1 176 ? -4.948 3.768 16.727 1.00 94.81 176 SER A CA 1
ATOM 1484 C C . SER A 1 176 ? -6.233 4.440 17.192 1.00 94.81 176 SER A C 1
ATOM 1486 O O . SER A 1 176 ? -7.137 3.757 17.664 1.00 94.81 176 SER A O 1
ATOM 1488 N N . GLN A 1 177 ? -6.346 5.758 17.009 1.00 94.75 177 GLN A N 1
ATOM 1489 C CA . GLN A 1 177 ? -7.581 6.469 17.325 1.00 94.75 177 GLN A CA 1
ATOM 1490 C C . GLN A 1 177 ? -8.743 5.979 16.454 1.00 94.75 177 GLN A C 1
ATOM 1492 O O . GLN A 1 177 ? -9.810 5.672 16.977 1.00 94.75 177 GLN A O 1
ATOM 1497 N N . THR A 1 178 ? -8.534 5.850 15.141 1.00 94.56 178 THR A N 1
ATOM 1498 C CA . THR A 1 178 ? -9.561 5.313 14.233 1.00 94.56 178 THR A CA 1
ATOM 1499 C C . THR A 1 178 ? -9.940 3.877 14.585 1.00 94.56 178 THR A C 1
ATOM 1501 O O . THR A 1 178 ? -11.118 3.540 14.578 1.00 94.56 178 THR A O 1
ATOM 1504 N N . PHE A 1 179 ? -8.969 3.040 14.949 1.00 94.31 179 PHE A N 1
ATOM 1505 C CA . PHE A 1 179 ? -9.205 1.661 15.368 1.00 94.31 179 PHE A CA 1
ATOM 1506 C C . PHE A 1 179 ? -10.126 1.579 16.591 1.00 94.31 179 PHE A C 1
ATOM 1508 O O . PHE A 1 179 ? -11.103 0.837 16.563 1.00 94.31 179 PHE A O 1
ATOM 1515 N N . ILE A 1 180 ? -9.852 2.376 17.630 1.00 94.06 180 ILE A N 1
ATOM 1516 C CA . ILE A 1 180 ? -10.678 2.434 18.846 1.00 94.06 180 ILE A CA 1
ATOM 1517 C C . ILE A 1 180 ? -12.080 2.957 18.521 1.00 94.06 180 ILE A C 1
ATOM 1519 O O . ILE A 1 180 ? -13.067 2.360 18.944 1.00 94.06 180 ILE A O 1
ATOM 1523 N N . ASN A 1 181 ? -12.179 4.033 17.734 1.00 92.06 181 ASN A N 1
ATOM 1524 C CA .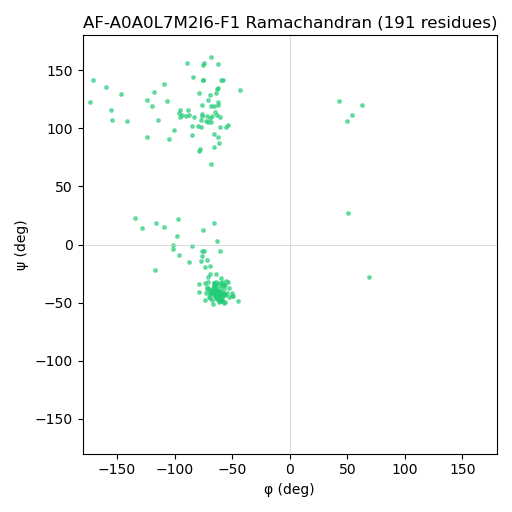 ASN A 1 181 ? -13.470 4.594 17.333 1.00 92.06 181 ASN A CA 1
ATOM 1525 C C . ASN A 1 181 ? -14.320 3.561 16.5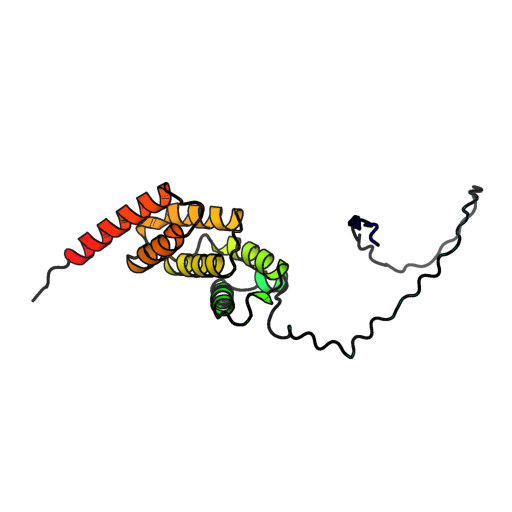75 1.00 92.06 181 ASN A C 1
ATOM 1527 O O . ASN A 1 181 ? -15.506 3.425 16.855 1.00 92.06 181 ASN A O 1
ATOM 1531 N N . ASN A 1 182 ? -13.716 2.806 15.653 1.00 89.69 182 ASN A N 1
ATOM 1532 C CA . ASN A 1 182 ? -14.426 1.788 14.882 1.00 89.69 182 ASN A CA 1
ATOM 1533 C C . ASN A 1 182 ? -14.886 0.615 15.758 1.00 89.69 182 ASN A C 1
ATOM 1535 O O . ASN A 1 182 ? -16.022 0.182 15.608 1.00 89.69 182 ASN A O 1
ATOM 1539 N N . ILE A 1 183 ? -14.056 0.148 16.700 1.00 90.38 183 ILE A N 1
ATOM 1540 C CA . ILE A 1 183 ? -14.456 -0.897 17.660 1.00 90.38 183 ILE A CA 1
ATOM 1541 C C . ILE A 1 183 ? -15.639 -0.430 18.509 1.00 90.38 183 ILE A C 1
ATOM 1543 O O . ILE A 1 183 ? -16.616 -1.156 18.670 1.00 90.38 183 ILE A O 1
ATOM 1547 N N . ASN A 1 184 ? -15.572 0.794 19.034 1.00 87.12 184 ASN A N 1
ATOM 1548 C CA . ASN A 1 184 ? -16.643 1.334 19.865 1.00 87.12 184 ASN A CA 1
ATOM 1549 C C . ASN A 1 184 ? -17.944 1.492 19.068 1.00 87.12 184 ASN A C 1
ATOM 1551 O O . ASN A 1 184 ? -19.005 1.185 19.591 1.00 87.12 184 ASN A O 1
ATOM 1555 N N . ASN A 1 185 ? -17.867 1.898 17.800 1.00 79.62 185 ASN A N 1
ATOM 1556 C CA . ASN A 1 185 ? -19.043 2.044 16.940 1.00 79.62 185 ASN A CA 1
ATOM 1557 C C . ASN A 1 185 ? -19.632 0.697 16.483 1.00 79.62 185 ASN A C 1
ATOM 1559 O O . ASN A 1 185 ? -20.849 0.592 16.340 1.00 79.62 185 ASN A O 1
ATOM 1563 N N . GLU A 1 186 ? -18.814 -0.341 16.271 1.00 68.44 186 GLU A N 1
ATOM 1564 C CA . GLU A 1 186 ? -19.310 -1.701 15.994 1.00 68.44 186 GLU A CA 1
ATOM 1565 C C . GLU A 1 186 ? -20.068 -2.285 17.195 1.00 68.44 186 GLU A C 1
ATOM 1567 O O . GLU A 1 186 ? -21.099 -2.930 17.010 1.00 68.44 186 GLU A O 1
ATOM 1572 N N . ASN A 1 187 ? -19.620 -1.978 18.415 1.00 59.06 187 ASN A N 1
ATOM 1573 C CA . ASN A 1 187 ? -20.261 -2.409 19.661 1.00 59.06 187 ASN A CA 1
ATOM 1574 C C . ASN A 1 187 ? -21.538 -1.620 20.020 1.00 59.06 187 ASN A C 1
ATOM 1576 O O . ASN A 1 187 ? -22.204 -1.962 20.994 1.00 59.06 187 ASN A O 1
ATOM 1580 N N . VAL A 1 188 ? -21.880 -0.567 19.266 1.00 55.69 188 VAL A N 1
ATOM 1581 C CA . VAL A 1 188 ? -23.051 0.301 19.509 1.00 55.69 188 VAL A CA 1
ATOM 1582 C C . VAL A 1 188 ? -24.228 -0.031 18.582 1.00 55.69 188 VAL A C 1
ATOM 1584 O O . VAL A 1 188 ? -25.297 0.555 18.726 1.00 55.69 188 VAL A O 1
ATOM 1587 N N . LYS A 1 189 ? -24.106 -1.010 17.671 1.00 47.91 189 LYS A N 1
ATOM 1588 C CA . LYS A 1 189 ? -25.297 -1.547 16.992 1.00 47.91 189 LYS A CA 1
ATOM 1589 C C . LYS A 1 189 ? -26.192 -2.230 18.034 1.00 47.91 189 LYS A C 1
ATOM 1591 O O . LYS A 1 189 ? -25.766 -3.246 18.586 1.00 47.91 189 LYS A O 1
ATOM 1596 N N . PRO A 1 190 ? -27.406 -1.719 18.312 1.00 47.00 190 PRO A N 1
ATOM 1597 C CA . PRO A 1 190 ? -28.341 -2.450 19.142 1.00 47.00 190 PRO A CA 1
ATOM 1598 C C . PRO A 1 190 ? -28.674 -3.744 18.404 1.00 47.00 190 PRO A C 1
ATOM 1600 O O . PRO A 1 190 ? -28.927 -3.734 17.198 1.00 47.00 190 PRO A O 1
ATOM 1603 N N . LEU A 1 191 ? -28.651 -4.860 19.125 1.00 46.28 191 LEU A N 1
ATOM 1604 C CA . LEU A 1 191 ? -29.392 -6.044 18.722 1.00 46.28 191 LEU A CA 1
ATOM 1605 C C . LEU A 1 191 ? -30.870 -5.641 18.732 1.00 46.28 191 LEU A C 1
ATOM 1607 O O . LEU A 1 191 ? -31.509 -5.649 19.782 1.00 46.28 191 LEU A O 1
ATOM 1611 N N . GLU A 1 192 ? -31.378 -5.196 17.586 1.00 45.75 192 GLU A N 1
ATOM 1612 C CA . GLU A 1 192 ? -32.815 -5.159 17.345 1.00 45.75 192 GLU A CA 1
ATOM 1613 C C . GLU A 1 192 ? -33.266 -6.621 17.247 1.00 45.75 192 GLU A C 1
ATOM 1615 O O . GLU A 1 192 ? -32.898 -7.334 16.310 1.00 45.75 192 GLU A O 1
ATOM 1620 N N . TYR A 1 193 ? -33.934 -7.068 18.313 1.00 49.25 193 TYR A N 1
ATOM 1621 C CA . TYR A 1 193 ? -34.643 -8.343 18.408 1.00 49.25 193 TYR A CA 1
ATOM 1622 C C . TYR A 1 193 ? -35.916 -8.314 17.564 1.00 49.25 193 TYR A C 1
ATOM 1624 O O . TYR A 1 193 ? -36.604 -7.267 17.590 1.00 49.25 193 TYR A O 1
#

Organism: Plasmodium falciparum (isolate Dd2) (NCBI:txid57267)

Radius of gyration: 28.08 Å; Cα contacts (8 Å, |Δi|>4): 90; chains: 1; bounding box: 88×44×72 Å

Secondary structure (DSSP, 8-state):
---------------------------------------------------TTS---S-TT----HHHHHTS-HHHHHHHHHHHTTSTTGGGS-HHHHHHHHHHHHTTGGG--HHHHHHHHHHHHHTT---HHHHHHHHHHHHHHGGG--HHHHHHHHHHHHTSSS--HHHHHHHHHHHHHHHHHHTTS----

Sequence (193 aa):
MFQKKASSVCFFGALIQYSSINNHNNYNNNNNNNNYNNNTRDRKIIVIPFNDKDVKLEYKKIPFDKNDLDKKSKKELLNIYKHIRKKEELNKLPQDFLDNLFECTKKYVGCLLPYEFVSIYKTLKIIKRNNKELNLLLHQQIKRIYQNFDITSISKLFQLYNFSKSRPTVLIKNLSQTFINNINNENVKPLEY

Nearest PDB structures (foldseek):
  6rd4-assembly1_3  TM=7.644E-01  e=1.266E-02  Polytomella sp. Pringsheim 198.80
  8fni-assembly1_6  TM=8.434E-01  e=1.175E-01  Trypanosoma brucei
  8fnk-assembly1_8  TM=8.627E-01  e=1.439E-01  Trypanosoma brucei
  9g6k-assembly1_L4  TM=6.094E-01  e=4.489E-02  Toxoplasma gondii
  9g6k-assembly1_LJ  TM=7.123E-01  e=2.157E-01  Toxoplasma gondii

Solvent-accessible surface area (backbone atoms only — not comparable to full-atom values): 12772 Å² total; per-residue (Å²): 135,88,83,90,78,85,85,84,84,82,84,78,85,76,83,81,78,85,77,84,88,75,91,78,83,87,82,91,81,82,89,79,92,75,94,70,93,69,88,72,75,77,75,83,78,80,82,74,79,81,73,84,86,80,72,84,67,90,51,87,83,69,75,66,50,62,72,60,52,60,72,48,51,73,69,53,53,53,48,48,48,56,55,64,60,68,63,86,53,62,92,72,58,58,67,66,45,54,54,41,51,48,58,50,47,56,80,46,51,88,76,60,50,58,63,53,52,44,50,51,53,55,33,36,61,71,72,72,51,81,60,66,66,56,51,48,54,49,51,54,41,45,67,73,49,42,80,75,43,50,62,70,41,48,54,52,43,50,63,53,41,74,76,39,98,69,66,65,62,71,54,51,52,54,41,50,52,37,40,53,53,51,54,56,56,64,72,62,62,73,85,80,126